Protein AF-A0A7R8ZZX9-F1 (afdb_monomer_lite)

InterPro domains:
  IPR029321 Integrator complex subunit 2 [PF14750] (2-295)
  IPR029321 Integrator complex subunit 2 [PTHR28608] (1-294)

pLDDT: mean 87.46, std 13.21, range [34.84, 98.38]

Foldseek 3Di:
DCLQQVLLVPVVLVVLVVVLVVVLPPDDADDLVQLLVLLVVDDALVSLPPVSPQVSLLNLSNDDLVSNVVCLVSLLLCVVSLLVDLPNLVSLVSSLSSLSSNCNRPVQVSLQSNLCSQCVVVVDHDDSVRCLQQVCSLLVGDLSLLLRLSSLLVSLSSSSSSLVSNLSVLVVVPPDDPVVSVVVSLVRVLVSLQSLLVSLVVLCVVPPDVVSSLSSLLSSLVSVLVVCVVPVSSVVVNLLVNDDLVCLLSNLQSHVCLLVCVVCLVVQCPDPDPVSVVSSVSNVVNNCVNPVPPDD

Sequence (296 aa):
MVNHYPHLCLVEDWLDNDFIMKERLHRKKLKREDIVDALNVMKTPAALKDPRFRRALEGILYLQPDDMWAIVPIFLSKLQLILADKEYRQVSEVYKKVWFRLNHFFPRPLWVQTVNTLLANRGQTNTQEQLVENPLCILRVDMDVFFCAPMVEILLRILRCYLSACRATLLKKGTAADEEIHAVTLGMESAAVQILLEVCLFVDEDGKNPMQARETRSLICSYLHQVYQADTRILKMVHYQGYDLRLLPVVVRGVPSMHCCLDFIHELMNMGEIKKQTFAICLLAEITAQYSLTRG

Secondary structure (DSSP, 8-state):
-TTT-GGG--THHHHHHHHHHHHGGGSPPPPHHHHHHHHHH--SGGGGGSHHHHHHHHHHTTS-HHHHHHHHHHHHHTHHHHHH-SS-HHHHHHHHHHHHHHHHH-HHHHHHHHHHHHTGGGT----HHHHHH-GGGGGGS-GGGGG-HHHHHHHHHHHHHHHHHHHHHHHHT-SS-HHHHHHHHHHHHHHHHHHHHHHHHHHHHS-S-HHHHHHHHHHHHHHHHHHHHH-HHHHHHHHHH---GGGHHHHHHH-GGGGGGGGTHHHHHTSS-HHHHHHHHHHHHHHHHHS-----

Organism: NCBI:txid163714

Structure (mmCIF, N/CA/C/O backbone):
data_AF-A0A7R8ZZX9-F1
#
_entry.id   AF-A0A7R8ZZX9-F1
#
loop_
_atom_site.group_PDB
_atom_site.id
_atom_site.type_symbol
_atom_site.label_atom_id
_atom_site.label_alt_id
_atom_site.label_comp_id
_atom_site.label_asym_id
_atom_site.label_entity_id
_atom_site.label_seq_id
_atom_site.pdbx_PDB_ins_code
_atom_site.Cartn_x
_atom_site.Cartn_y
_atom_site.Cartn_z
_atom_site.occupancy
_atom_site.B_iso_or_equiv
_atom_site.auth_seq_id
_atom_site.auth_comp_id
_atom_site.auth_asym_id
_atom_site.auth_atom_id
_atom_site.pdbx_PDB_model_num
ATOM 1 N N . MET A 1 1 ? 17.981 -14.614 11.986 1.00 43.69 1 MET A N 1
ATOM 2 C CA . MET A 1 1 ? 17.421 -13.521 11.155 1.00 43.69 1 MET A CA 1
ATOM 3 C C . MET A 1 1 ? 16.049 -13.053 11.639 1.00 43.69 1 MET A C 1
ATOM 5 O O . MET A 1 1 ? 15.922 -11.858 11.873 1.00 43.69 1 MET A O 1
ATOM 9 N N . VAL A 1 2 ? 15.082 -13.951 11.888 1.00 42.19 2 VAL A N 1
ATOM 10 C CA . VAL A 1 2 ? 13.705 -13.615 12.331 1.00 42.19 2 VAL A CA 1
ATOM 11 C C . VAL A 1 2 ? 13.654 -12.682 13.554 1.00 42.19 2 VAL A C 1
ATOM 13 O O . VAL A 1 2 ? 13.001 -11.648 13.501 1.00 42.19 2 VAL A O 1
ATOM 16 N N . ASN A 1 3 ? 14.437 -12.958 14.606 1.00 39.53 3 ASN A N 1
ATOM 17 C CA . ASN A 1 3 ? 14.426 -12.133 15.828 1.00 39.53 3 ASN A CA 1
ATOM 18 C C . ASN A 1 3 ? 15.101 -10.756 15.673 1.00 39.53 3 ASN A C 1
ATOM 20 O O . ASN A 1 3 ? 14.916 -9.884 16.512 1.00 39.53 3 ASN A O 1
ATOM 24 N N . HIS A 1 4 ? 15.911 -10.550 14.628 1.00 42.97 4 HIS A N 1
ATOM 25 C CA . HIS A 1 4 ? 16.664 -9.302 14.451 1.00 42.97 4 HIS A CA 1
ATOM 26 C C . HIS A 1 4 ? 16.039 -8.386 13.394 1.00 42.97 4 HIS A C 1
ATOM 28 O O . HIS A 1 4 ? 16.107 -7.163 13.559 1.00 42.97 4 HIS A O 1
ATOM 34 N N . TYR A 1 5 ? 15.419 -8.969 12.357 1.00 58.16 5 TYR A N 1
ATOM 35 C CA . TYR A 1 5 ? 14.836 -8.274 11.206 1.00 58.16 5 TYR A CA 1
ATOM 36 C C . TYR A 1 5 ? 13.516 -8.928 10.746 1.00 58.16 5 TYR A C 1
ATOM 38 O O . TYR A 1 5 ? 13.454 -9.479 9.645 1.00 58.16 5 TYR A O 1
ATOM 46 N N . PRO A 1 6 ? 12.447 -8.866 11.562 1.00 61.62 6 PRO A N 1
ATOM 47 C CA . PRO A 1 6 ? 11.160 -9.496 11.241 1.00 61.62 6 PRO A CA 1
ATOM 48 C C . PRO A 1 6 ? 10.541 -8.960 9.938 1.00 61.62 6 PRO A C 1
ATOM 50 O O . PRO A 1 6 ? 9.924 -9.711 9.190 1.00 61.62 6 PRO A O 1
ATOM 53 N N . HIS A 1 7 ? 10.805 -7.695 9.599 1.00 67.50 7 HIS A N 1
ATOM 54 C CA . HIS A 1 7 ? 10.373 -7.052 8.353 1.00 67.50 7 HIS A CA 1
ATOM 55 C C . HIS A 1 7 ? 10.962 -7.661 7.066 1.00 67.50 7 HIS A C 1
ATOM 57 O O . HIS A 1 7 ? 10.489 -7.329 5.985 1.00 67.50 7 HIS A O 1
ATOM 63 N N . LEU A 1 8 ? 11.993 -8.513 7.163 1.00 67.31 8 LEU A N 1
ATOM 64 C CA . LEU A 1 8 ? 12.586 -9.248 6.031 1.00 67.31 8 LEU A CA 1
ATOM 65 C C . LEU A 1 8 ? 12.045 -10.682 5.901 1.00 67.31 8 LEU A C 1
ATOM 67 O O . LEU A 1 8 ? 12.487 -11.430 5.039 1.00 67.31 8 LEU A O 1
ATOM 71 N N . CYS A 1 9 ? 11.159 -11.104 6.804 1.00 62.19 9 CYS A N 1
ATOM 72 C CA . CYS A 1 9 ? 10.687 -12.485 6.914 1.00 62.19 9 CYS A CA 1
ATOM 73 C C . CYS A 1 9 ? 9.191 -12.601 6.586 1.00 62.19 9 CYS A C 1
ATOM 75 O O . CYS A 1 9 ? 8.482 -13.392 7.205 1.00 62.19 9 CYS A O 1
ATOM 77 N N . LEU A 1 10 ? 8.685 -11.802 5.643 1.00 64.56 10 LEU A N 1
ATOM 78 C CA . LEU A 1 10 ? 7.281 -11.874 5.246 1.00 64.56 10 LEU A CA 1
ATOM 79 C C . LEU A 1 10 ? 7.045 -13.170 4.458 1.00 64.56 10 LEU A C 1
ATOM 81 O O . LEU A 1 10 ? 7.708 -13.400 3.455 1.00 64.56 10 LEU A O 1
ATOM 85 N N . VAL A 1 11 ? 6.102 -14.012 4.900 1.00 57.47 11 VAL A N 1
ATOM 86 C CA . VAL A 1 11 ? 5.805 -15.332 4.291 1.00 57.47 11 VAL A CA 1
ATOM 87 C C . VAL A 1 11 ? 5.527 -15.228 2.785 1.00 57.47 11 VAL A C 1
ATOM 89 O O . VAL A 1 11 ? 5.971 -16.066 2.005 1.00 57.47 11 VAL A O 1
ATOM 92 N N . GLU A 1 12 ? 4.855 -14.156 2.374 1.00 58.97 12 GLU A N 1
ATOM 93 C CA . GLU A 1 12 ? 4.532 -13.860 0.974 1.00 58.97 12 GLU A CA 1
ATOM 94 C C . GLU A 1 12 ? 5.791 -13.743 0.087 1.00 58.97 12 GLU A C 1
ATOM 96 O O . GLU A 1 12 ? 5.760 -14.182 -1.057 1.00 58.97 12 GLU A O 1
ATOM 101 N N . ASP A 1 13 ? 6.926 -13.267 0.621 1.00 58.09 13 ASP A N 1
ATOM 102 C CA . ASP A 1 13 ? 8.172 -13.094 -0.150 1.00 58.09 13 ASP A CA 1
ATOM 103 C C . ASP A 1 13 ? 8.797 -14.443 -0.575 1.00 58.09 13 ASP A C 1
ATOM 105 O O . ASP A 1 13 ? 9.651 -14.498 -1.464 1.00 58.09 13 ASP A O 1
ATOM 109 N N . TRP A 1 14 ? 8.389 -15.546 0.061 1.00 57.78 14 TRP A N 1
ATOM 110 C CA . TRP A 1 14 ? 8.888 -16.895 -0.219 1.00 57.78 14 TRP A CA 1
ATOM 111 C C . TRP A 1 14 ? 7.990 -17.644 -1.208 1.00 57.78 14 TRP A C 1
ATOM 113 O O . TRP A 1 14 ? 8.505 -18.373 -2.053 1.00 57.78 14 TRP A O 1
ATOM 123 N N . LEU A 1 15 ? 6.672 -17.426 -1.151 1.00 52.59 15 LEU A N 1
ATOM 124 C CA . LEU A 1 15 ? 5.689 -18.110 -2.002 1.00 52.59 15 LEU A CA 1
ATOM 125 C C . LEU A 1 15 ? 5.812 -17.719 -3.485 1.00 52.59 15 LEU A C 1
ATOM 127 O O . LEU A 1 15 ? 5.685 -18.575 -4.361 1.00 52.59 15 LEU A O 1
ATOM 131 N N . ASP A 1 16 ? 6.137 -16.459 -3.779 1.00 56.28 16 ASP A N 1
ATOM 132 C CA . ASP A 1 16 ? 6.259 -15.974 -5.161 1.00 56.28 16 ASP A CA 1
ATOM 133 C C . ASP A 1 16 ? 7.487 -16.545 -5.903 1.00 56.28 16 ASP A C 1
ATOM 135 O O . ASP A 1 16 ? 7.507 -16.633 -7.136 1.00 56.28 16 ASP A O 1
ATOM 139 N N . ASN A 1 17 ? 8.518 -16.991 -5.175 1.00 53.97 17 ASN A N 1
ATOM 140 C CA . ASN A 1 17 ? 9.758 -17.502 -5.769 1.00 53.97 17 ASN A CA 1
ATOM 141 C C . ASN A 1 17 ? 9.591 -18.871 -6.444 1.00 53.97 17 ASN A C 1
ATOM 143 O O . ASN A 1 17 ? 10.176 -19.099 -7.511 1.00 53.97 17 ASN A O 1
ATOM 147 N N . ASP A 1 18 ? 8.772 -19.755 -5.872 1.00 53.25 18 ASP A N 1
ATOM 148 C CA . ASP A 1 18 ? 8.521 -21.090 -6.428 1.00 53.25 18 ASP A CA 1
ATOM 149 C C . ASP A 1 18 ? 7.853 -21.015 -7.808 1.00 53.25 18 ASP A C 1
ATOM 151 O O . ASP A 1 18 ? 8.095 -21.855 -8.682 1.00 53.25 18 ASP A O 1
ATOM 155 N N . PHE A 1 19 ? 7.047 -19.975 -8.039 1.00 53.66 19 PHE A N 1
ATOM 156 C CA . PHE A 1 19 ? 6.385 -19.746 -9.318 1.00 53.66 19 PHE A CA 1
ATOM 157 C C . PHE A 1 19 ? 7.363 -19.215 -10.380 1.00 53.66 19 PHE A C 1
ATOM 159 O O . PHE A 1 19 ? 7.419 -19.731 -11.500 1.00 53.66 19 PHE A O 1
ATOM 166 N N . ILE A 1 20 ? 8.211 -18.246 -10.011 1.00 57.75 20 ILE A N 1
ATOM 167 C CA . ILE A 1 20 ? 9.215 -17.648 -10.909 1.00 57.75 20 ILE A CA 1
ATOM 168 C C . ILE A 1 20 ? 10.272 -18.684 -11.334 1.00 57.75 20 ILE A C 1
ATOM 170 O O . ILE A 1 20 ? 10.713 -18.692 -12.488 1.00 57.75 20 ILE A O 1
ATOM 174 N N . MET A 1 21 ? 10.671 -19.598 -10.441 1.00 55.34 21 MET A N 1
ATOM 175 C CA . MET A 1 21 ? 11.620 -20.668 -10.779 1.00 55.34 21 MET A CA 1
ATOM 176 C C . MET A 1 21 ? 11.084 -21.641 -11.841 1.00 55.34 21 MET A C 1
ATOM 178 O O . MET A 1 21 ? 11.864 -22.119 -12.665 1.00 55.34 21 MET A O 1
ATOM 182 N N . LYS A 1 22 ? 9.772 -21.902 -11.885 1.00 55.62 22 LYS A N 1
ATOM 183 C CA . LYS A 1 22 ? 9.160 -22.787 -12.894 1.00 55.62 22 LYS A CA 1
ATOM 184 C C . LYS A 1 22 ? 9.059 -22.122 -14.274 1.00 55.62 22 LYS A C 1
ATOM 186 O O . LYS A 1 22 ? 9.356 -22.761 -15.285 1.00 55.62 22 LYS A O 1
ATOM 191 N N . GLU A 1 23 ? 8.748 -20.824 -14.336 1.00 57.75 23 GLU A N 1
ATOM 192 C CA . GLU A 1 23 ? 8.752 -20.047 -15.594 1.00 57.75 23 GLU A CA 1
ATOM 193 C C . GLU A 1 23 ? 10.162 -19.886 -16.201 1.00 57.75 23 GLU A C 1
ATOM 195 O O . GLU A 1 23 ? 10.309 -19.663 -17.411 1.00 57.75 23 GLU A O 1
ATOM 200 N N . ARG A 1 24 ? 11.223 -20.037 -15.389 1.00 56.94 24 ARG A N 1
ATOM 201 C CA . ARG A 1 24 ? 12.619 -19.895 -15.835 1.00 56.94 24 ARG A CA 1
ATOM 202 C C . ARG A 1 24 ? 13.056 -20.911 -16.896 1.00 56.94 24 ARG A C 1
ATOM 204 O O . ARG A 1 24 ? 13.949 -20.615 -17.687 1.00 56.94 24 ARG A O 1
ATOM 211 N N . LEU A 1 25 ? 12.435 -22.086 -16.929 1.00 54.19 25 LEU A N 1
ATOM 212 C CA . LEU A 1 25 ? 12.883 -23.226 -17.739 1.00 54.19 25 LEU A CA 1
ATOM 213 C C . LEU A 1 25 ? 12.572 -23.103 -19.244 1.00 54.19 25 LEU A C 1
ATOM 215 O O . LEU A 1 25 ? 13.170 -23.823 -20.036 1.00 54.19 25 LEU A O 1
ATOM 219 N N . HIS A 1 26 ? 11.690 -22.184 -19.661 1.00 56.84 26 HIS A N 1
ATOM 220 C CA . HIS A 1 26 ? 11.080 -22.229 -21.002 1.00 56.84 26 HIS A CA 1
ATOM 221 C C . HIS A 1 26 ? 11.390 -21.028 -21.917 1.00 56.84 26 HIS A C 1
ATOM 223 O O . HIS A 1 26 ? 10.911 -20.992 -23.051 1.00 56.84 26 HIS A O 1
ATOM 229 N N . ARG A 1 27 ? 12.176 -20.029 -21.480 1.00 65.00 27 ARG A N 1
ATOM 230 C CA . ARG A 1 27 ? 12.447 -18.814 -22.282 1.00 65.00 27 ARG A CA 1
ATOM 231 C C . ARG A 1 27 ? 13.920 -18.610 -22.625 1.00 65.00 27 ARG A C 1
ATOM 233 O O . ARG A 1 27 ? 14.819 -18.898 -21.840 1.00 65.00 27 ARG A O 1
ATOM 240 N N . LYS A 1 28 ? 14.156 -18.045 -23.814 1.00 67.56 28 LYS A N 1
ATOM 241 C CA . LYS A 1 28 ? 15.487 -17.674 -24.314 1.00 67.56 28 LYS A CA 1
ATOM 242 C C . LYS A 1 28 ? 16.075 -16.546 -23.455 1.00 67.56 28 LYS A C 1
ATOM 244 O O . LYS A 1 28 ? 15.493 -15.464 -23.396 1.00 67.56 28 LYS A O 1
ATOM 249 N N . LYS A 1 29 ? 17.227 -16.797 -22.825 1.00 76.62 29 LYS A N 1
ATOM 250 C CA . LYS A 1 29 ? 17.960 -15.803 -22.024 1.00 76.62 29 LYS A CA 1
ATOM 251 C C . LYS A 1 29 ? 18.433 -14.649 -22.916 1.00 76.62 29 LYS A C 1
ATOM 253 O O . LYS A 1 29 ? 19.058 -14.897 -23.947 1.00 76.62 29 LYS A O 1
ATOM 258 N N . LEU A 1 30 ? 18.120 -13.413 -22.528 1.00 84.62 30 LEU A N 1
ATOM 259 C CA . LEU A 1 30 ? 18.734 -12.208 -23.095 1.00 84.62 30 LEU A CA 1
ATOM 260 C C . LEU A 1 30 ? 20.035 -11.904 -22.351 1.00 84.62 30 LEU A C 1
ATOM 262 O O . LEU A 1 30 ? 20.142 -12.217 -21.162 1.00 84.62 30 LEU A O 1
ATOM 266 N N . LYS A 1 31 ? 21.013 -11.309 -23.041 1.00 89.25 31 LYS A N 1
ATOM 267 C CA . LYS A 1 31 ? 22.211 -10.799 -22.373 1.00 89.25 31 LYS A CA 1
ATOM 268 C C . LYS A 1 31 ? 21.885 -9.496 -21.648 1.00 89.25 31 LYS A C 1
ATOM 270 O O . LYS A 1 31 ? 20.920 -8.807 -21.983 1.00 89.25 31 LYS A O 1
ATOM 275 N N . ARG A 1 32 ? 22.691 -9.161 -20.643 1.00 91.50 32 ARG A N 1
ATOM 276 C CA . ARG A 1 32 ? 22.520 -7.941 -19.850 1.00 91.50 32 ARG A CA 1
ATOM 277 C C . ARG A 1 32 ? 22.640 -6.687 -20.715 1.00 91.50 32 ARG A C 1
ATOM 279 O O . ARG A 1 32 ? 21.850 -5.767 -20.530 1.00 91.50 32 ARG A O 1
ATOM 286 N N . GLU A 1 33 ? 23.585 -6.665 -21.650 1.00 92.06 33 GLU A N 1
ATOM 287 C CA . GLU A 1 33 ? 23.818 -5.530 -22.549 1.00 92.06 33 GLU A CA 1
ATOM 288 C C . GLU A 1 33 ? 22.570 -5.247 -23.395 1.00 92.06 33 GLU A C 1
ATOM 290 O O . GLU A 1 33 ? 22.077 -4.124 -23.402 1.00 92.06 33 GLU A O 1
ATOM 295 N N . ASP A 1 34 ? 21.969 -6.295 -23.973 1.00 90.81 34 ASP A N 1
ATOM 296 C CA . ASP A 1 34 ? 20.743 -6.182 -24.775 1.00 90.81 34 ASP A CA 1
ATOM 297 C C . ASP A 1 34 ? 19.568 -5.604 -23.962 1.00 90.81 34 ASP A C 1
ATOM 299 O O . ASP A 1 34 ? 18.759 -4.827 -24.473 1.00 90.81 34 ASP A O 1
ATOM 303 N N . ILE A 1 35 ? 19.452 -5.995 -22.685 1.00 93.25 35 ILE A N 1
ATOM 304 C CA . ILE A 1 35 ? 18.416 -5.488 -21.774 1.00 93.25 35 ILE A CA 1
ATOM 305 C C . ILE A 1 35 ? 18.665 -4.010 -21.468 1.00 93.25 35 ILE A C 1
ATOM 307 O O . ILE A 1 35 ? 17.735 -3.207 -21.527 1.00 93.25 35 ILE A O 1
ATOM 311 N N . VAL A 1 36 ? 19.906 -3.646 -21.144 1.00 93.25 36 VAL A N 1
ATOM 312 C CA . VAL A 1 36 ? 20.299 -2.266 -20.829 1.00 93.25 36 VAL A CA 1
ATOM 313 C C . VAL A 1 36 ? 20.037 -1.344 -22.017 1.00 93.25 36 VAL A C 1
ATOM 315 O O . VAL A 1 36 ? 19.409 -0.296 -21.847 1.00 93.25 36 VAL A O 1
ATOM 318 N N . ASP A 1 37 ? 20.437 -1.754 -23.218 1.00 91.44 37 ASP A N 1
ATOM 319 C CA . ASP A 1 37 ? 20.211 -0.997 -24.448 1.00 91.44 37 ASP A CA 1
ATOM 320 C C . ASP A 1 37 ? 18.715 -0.810 -24.706 1.00 91.44 37 ASP A C 1
ATOM 322 O O . ASP A 1 37 ? 18.247 0.312 -24.926 1.00 91.44 37 ASP A O 1
ATOM 326 N N . ALA A 1 38 ? 17.938 -1.891 -24.582 1.00 91.00 38 ALA A N 1
ATOM 327 C CA . ALA A 1 38 ? 16.493 -1.838 -24.741 1.00 91.00 38 ALA A CA 1
ATOM 328 C C . ALA A 1 38 ? 15.825 -0.912 -23.717 1.00 91.00 38 ALA A C 1
ATOM 330 O O . ALA A 1 38 ? 14.899 -0.203 -24.081 1.00 91.00 38 ALA A O 1
ATOM 331 N N . LEU A 1 39 ? 16.272 -0.866 -22.459 1.00 91.94 39 LEU A N 1
ATOM 332 C CA . LEU A 1 39 ? 15.709 0.053 -21.465 1.00 91.94 39 LEU A CA 1
ATOM 333 C C . LEU A 1 39 ? 16.122 1.509 -21.726 1.00 91.94 39 LEU A C 1
ATOM 335 O O . LEU A 1 39 ? 15.310 2.419 -21.550 1.00 91.94 39 LEU A O 1
ATOM 339 N N . ASN A 1 40 ? 17.357 1.762 -22.158 1.00 90.31 40 ASN A N 1
ATOM 340 C CA . ASN A 1 40 ? 17.880 3.116 -22.363 1.00 90.31 40 ASN A CA 1
ATOM 341 C C . ASN A 1 40 ? 17.230 3.857 -23.537 1.00 90.31 40 ASN A C 1
ATOM 343 O O . ASN A 1 40 ? 17.031 5.074 -23.459 1.00 90.31 40 ASN A O 1
ATOM 347 N N . VAL A 1 41 ? 16.850 3.134 -24.591 1.00 87.12 41 VAL A N 1
ATOM 348 C CA . VAL A 1 41 ? 16.138 3.696 -25.753 1.00 87.12 41 VAL A CA 1
ATOM 349 C C . VAL A 1 41 ? 14.739 4.209 -25.370 1.00 87.12 41 VAL A C 1
ATOM 351 O O . VAL A 1 41 ? 14.202 5.115 -26.006 1.00 87.12 41 VAL A O 1
ATOM 354 N N . MET A 1 42 ? 14.160 3.691 -24.287 1.00 84.56 42 MET A N 1
ATOM 355 C CA . MET A 1 42 ? 12.756 3.894 -23.932 1.00 84.56 42 MET A CA 1
ATOM 356 C C . MET A 1 42 ? 12.633 5.065 -22.963 1.00 84.56 42 MET A C 1
ATOM 358 O O . MET A 1 42 ? 12.963 4.957 -21.776 1.00 84.56 42 MET A O 1
ATOM 362 N N . LYS A 1 43 ? 12.207 6.210 -23.499 1.00 85.38 43 LYS A N 1
ATOM 363 C CA . LYS A 1 43 ? 12.147 7.490 -22.772 1.00 85.38 43 LYS A CA 1
ATOM 364 C C . LYS A 1 43 ? 10.759 8.127 -22.744 1.00 85.38 43 LYS A C 1
ATOM 366 O O . LYS A 1 43 ? 10.557 9.074 -21.996 1.00 85.38 43 LYS A O 1
ATOM 371 N N . THR A 1 44 ? 9.819 7.638 -23.549 1.00 86.75 44 THR A N 1
ATOM 372 C CA . THR A 1 44 ? 8.476 8.221 -23.689 1.00 86.75 44 THR A CA 1
ATOM 373 C C . THR A 1 44 ? 7.393 7.190 -23.371 1.00 86.75 44 THR A C 1
ATOM 375 O O . THR A 1 44 ? 7.631 5.998 -23.576 1.00 86.75 44 THR A O 1
ATOM 378 N N . PRO A 1 45 ? 6.208 7.596 -22.878 1.00 83.38 45 PRO A N 1
ATOM 379 C CA . PRO A 1 45 ? 5.136 6.649 -22.553 1.00 83.38 45 PRO A CA 1
ATOM 380 C C . PRO A 1 45 ? 4.727 5.784 -23.753 1.00 83.38 45 PRO A C 1
ATOM 382 O O . PRO A 1 45 ? 4.531 4.583 -23.617 1.00 83.38 45 PRO A O 1
ATOM 385 N N . ALA A 1 46 ? 4.753 6.350 -24.966 1.00 83.75 46 ALA A N 1
ATOM 386 C CA . ALA A 1 46 ? 4.526 5.614 -26.214 1.00 83.75 46 ALA A CA 1
ATOM 387 C C . ALA A 1 46 ? 5.481 4.419 -26.415 1.00 83.75 46 ALA A C 1
ATOM 389 O O . ALA A 1 46 ? 5.153 3.473 -27.128 1.00 83.75 46 ALA A O 1
ATOM 390 N N . ALA A 1 47 ? 6.653 4.437 -25.778 1.00 82.75 47 ALA A N 1
ATOM 391 C CA . ALA A 1 47 ? 7.621 3.354 -25.845 1.00 82.75 47 ALA A CA 1
ATOM 392 C C . ALA A 1 47 ? 7.156 2.096 -25.083 1.00 82.75 47 ALA A C 1
ATOM 394 O O . ALA A 1 47 ? 7.603 0.996 -25.391 1.00 82.75 47 ALA A O 1
ATOM 395 N N . LEU A 1 48 ? 6.205 2.213 -24.148 1.00 82.88 48 LEU A N 1
ATOM 396 C CA . LEU A 1 48 ? 5.612 1.063 -23.450 1.00 82.88 48 LEU A CA 1
ATOM 397 C C . LEU A 1 48 ? 4.836 0.136 -24.396 1.00 82.88 48 LEU A C 1
ATOM 399 O O . LEU A 1 48 ? 4.657 -1.044 -24.089 1.00 82.88 48 LEU A O 1
ATOM 403 N N . LYS A 1 49 ? 4.430 0.653 -25.565 1.00 83.69 49 LYS A N 1
ATOM 404 C CA . LYS A 1 49 ? 3.765 -0.113 -26.625 1.00 83.69 49 LYS A CA 1
ATOM 405 C C . LYS A 1 49 ? 4.722 -1.036 -27.377 1.00 83.69 49 LYS A C 1
ATOM 407 O O . LYS A 1 49 ? 4.278 -2.003 -27.994 1.00 83.69 49 LYS A O 1
ATOM 412 N N . ASP A 1 50 ? 6.023 -0.754 -27.336 1.00 87.06 50 ASP A N 1
ATOM 413 C CA . ASP A 1 50 ? 7.017 -1.544 -28.050 1.00 87.06 50 ASP A CA 1
ATOM 414 C C . ASP A 1 50 ? 7.318 -2.849 -27.277 1.00 87.06 50 ASP A C 1
ATOM 416 O O . ASP A 1 50 ? 7.758 -2.822 -26.119 1.00 87.06 50 ASP A O 1
ATOM 420 N N . PRO A 1 51 ? 7.108 -4.024 -27.908 1.00 86.69 51 PRO A N 1
ATOM 421 C CA . PRO A 1 51 ? 7.277 -5.326 -27.265 1.00 86.69 51 PRO A CA 1
ATOM 422 C C . PRO A 1 51 ? 8.706 -5.578 -26.767 1.00 86.69 51 PRO A C 1
ATOM 424 O O . PRO A 1 51 ? 8.904 -6.417 -25.883 1.00 86.69 51 PRO A O 1
ATOM 427 N N . ARG A 1 52 ? 9.706 -4.853 -27.286 1.00 87.69 52 ARG A N 1
ATOM 428 C CA . ARG A 1 52 ? 11.087 -4.909 -26.793 1.00 87.69 52 ARG A CA 1
ATOM 429 C C . ARG A 1 52 ? 11.186 -4.463 -25.339 1.00 87.69 52 ARG A C 1
ATOM 431 O O . ARG A 1 52 ? 11.973 -5.061 -24.611 1.00 87.69 52 ARG A O 1
ATOM 438 N N . PHE A 1 53 ? 10.359 -3.511 -24.887 1.00 88.81 53 PHE A N 1
ATOM 439 C CA . PHE A 1 53 ? 10.354 -3.087 -23.482 1.00 88.81 53 PHE A CA 1
ATOM 440 C C . PHE A 1 53 ? 9.999 -4.237 -22.559 1.00 88.81 53 PHE A C 1
ATOM 442 O O . PHE A 1 53 ? 10.736 -4.592 -21.642 1.00 88.81 53 PHE A O 1
ATOM 449 N N . ARG A 1 54 ? 8.846 -4.845 -22.842 1.00 89.00 54 ARG A N 1
ATOM 450 C CA . ARG A 1 54 ? 8.304 -5.929 -22.045 1.00 89.00 54 ARG A CA 1
ATOM 451 C C . ARG A 1 54 ? 9.261 -7.109 -22.062 1.00 89.00 54 ARG A C 1
ATOM 453 O O . ARG A 1 54 ? 9.536 -7.672 -21.012 1.00 89.00 54 ARG A O 1
ATOM 460 N N . ARG A 1 55 ? 9.808 -7.448 -23.231 1.00 89.81 55 ARG A N 1
ATOM 461 C CA . ARG A 1 55 ? 10.794 -8.521 -23.366 1.00 89.81 55 ARG A CA 1
ATOM 462 C C . ARG A 1 55 ? 12.068 -8.239 -22.569 1.00 89.81 55 ARG A C 1
ATOM 464 O O . ARG A 1 55 ? 12.620 -9.172 -21.995 1.00 89.81 55 ARG A O 1
ATOM 471 N N . ALA A 1 56 ? 12.520 -6.987 -22.515 1.00 92.31 56 ALA A N 1
ATOM 472 C CA . ALA A 1 56 ? 13.660 -6.588 -21.696 1.00 92.31 56 ALA A CA 1
ATOM 473 C C . ALA A 1 56 ? 13.354 -6.741 -20.198 1.00 92.31 56 ALA A C 1
ATOM 475 O O . ALA A 1 56 ? 14.135 -7.376 -19.495 1.00 92.31 56 ALA A O 1
ATOM 476 N N . LEU A 1 57 ? 12.194 -6.260 -19.727 1.00 92.19 57 LEU A N 1
ATOM 477 C CA . LEU A 1 57 ? 11.756 -6.446 -18.336 1.00 92.19 57 LEU A CA 1
ATOM 478 C C . LEU A 1 57 ? 11.637 -7.929 -17.969 1.00 92.19 57 LEU A C 1
ATOM 480 O O . LEU A 1 57 ? 12.182 -8.366 -16.961 1.00 92.19 57 LEU A O 1
ATOM 484 N N . GLU A 1 58 ? 10.981 -8.727 -18.812 1.00 91.38 58 GLU A N 1
ATOM 485 C CA . GLU A 1 58 ? 10.880 -10.174 -18.619 1.00 91.38 58 GLU A CA 1
ATOM 486 C C . GLU A 1 58 ? 12.270 -10.822 -18.608 1.00 91.38 58 GLU A C 1
ATOM 488 O O . GLU A 1 58 ? 12.509 -11.713 -17.801 1.00 91.38 58 GLU A O 1
ATOM 493 N N . GLY A 1 59 ? 13.203 -10.345 -19.439 1.00 91.00 59 GLY A N 1
ATOM 494 C CA . GLY A 1 59 ? 14.598 -10.784 -19.467 1.00 91.00 59 GLY A CA 1
ATOM 495 C C . GLY A 1 59 ? 15.326 -10.610 -18.132 1.00 91.00 59 GLY A C 1
ATOM 496 O O . GLY A 1 59 ? 16.101 -11.492 -17.758 1.00 91.00 59 GLY A O 1
ATOM 497 N N . ILE A 1 60 ? 15.026 -9.546 -17.372 1.00 91.81 60 ILE A N 1
ATOM 498 C CA . ILE A 1 60 ? 15.631 -9.295 -16.051 1.00 91.81 60 ILE A CA 1
ATOM 499 C C . ILE A 1 60 ? 15.365 -10.459 -15.087 1.00 91.81 60 ILE A C 1
ATOM 501 O O . ILE A 1 60 ? 16.265 -10.857 -14.350 1.00 91.81 60 ILE A O 1
ATOM 505 N N . LEU A 1 61 ? 14.181 -11.083 -15.137 1.00 89.81 61 LEU A N 1
ATOM 506 C CA . LEU A 1 61 ? 13.811 -12.213 -14.263 1.00 89.81 61 LEU A CA 1
ATOM 507 C C . LEU A 1 61 ? 14.743 -13.436 -14.416 1.00 89.81 61 LEU A C 1
ATOM 509 O O . LEU A 1 61 ? 14.831 -14.297 -13.530 1.00 89.81 61 LEU A O 1
ATOM 513 N N . TYR A 1 62 ? 15.467 -13.522 -15.533 1.00 87.69 62 TYR A N 1
ATOM 514 C CA . TYR A 1 62 ? 16.364 -14.629 -15.863 1.00 87.69 62 TYR A CA 1
ATOM 515 C C . TYR A 1 62 ? 17.836 -14.335 -15.552 1.00 87.69 62 TYR A C 1
ATOM 517 O O . TYR A 1 62 ? 18.649 -15.259 -15.624 1.00 87.69 62 TYR A O 1
ATOM 525 N N . LEU A 1 63 ? 18.178 -13.102 -15.170 1.00 88.44 63 LEU A N 1
ATOM 526 C CA . LEU A 1 63 ? 19.542 -12.724 -14.807 1.00 88.44 63 LEU A CA 1
ATOM 527 C C . LEU A 1 63 ? 19.975 -13.343 -13.473 1.00 88.44 63 LEU A C 1
ATOM 529 O O . LEU A 1 63 ? 19.150 -13.748 -12.644 1.00 88.44 63 LEU A O 1
ATOM 533 N N . GLN A 1 64 ? 21.291 -13.435 -13.286 1.00 88.19 64 GLN A N 1
ATOM 534 C CA . GLN A 1 64 ? 21.879 -13.749 -11.985 1.00 88.19 64 GLN A CA 1
ATOM 535 C C . GLN A 1 64 ? 21.758 -12.542 -11.041 1.00 88.19 64 GLN A C 1
ATOM 537 O O . GLN A 1 64 ? 21.600 -11.422 -11.528 1.00 88.19 64 GLN A O 1
ATOM 542 N N . PRO A 1 65 ? 21.814 -12.742 -9.710 1.00 88.12 65 PRO A N 1
ATOM 543 C CA . PRO A 1 65 ? 21.576 -11.672 -8.738 1.00 88.12 65 PRO A CA 1
ATOM 544 C C . PRO A 1 65 ? 22.451 -10.430 -8.951 1.00 88.12 65 PRO A C 1
ATOM 546 O O . PRO A 1 65 ? 21.923 -9.320 -8.942 1.00 88.12 65 PRO A O 1
ATOM 549 N N . ASP A 1 66 ? 23.747 -10.612 -9.225 1.00 90.06 66 ASP A N 1
ATOM 550 C CA . ASP A 1 66 ? 24.692 -9.504 -9.430 1.00 90.06 66 ASP A CA 1
ATOM 551 C C . ASP A 1 66 ? 24.359 -8.680 -10.683 1.00 90.06 66 ASP A C 1
ATOM 553 O O . ASP A 1 66 ? 24.309 -7.448 -10.641 1.00 90.06 66 ASP A O 1
ATOM 557 N N . ASP A 1 67 ? 24.050 -9.355 -11.793 1.00 90.50 67 ASP A N 1
ATOM 558 C CA . ASP A 1 67 ? 23.646 -8.700 -13.040 1.00 90.50 67 ASP A CA 1
ATOM 559 C C . ASP A 1 67 ? 22.293 -8.005 -12.917 1.00 90.50 67 ASP A C 1
ATOM 561 O O . ASP A 1 67 ? 22.088 -6.934 -13.485 1.00 90.50 67 ASP A O 1
ATOM 565 N N . MET A 1 68 ? 21.368 -8.604 -12.166 1.00 90.25 68 MET A N 1
ATOM 566 C CA . MET A 1 68 ? 20.056 -8.028 -11.900 1.00 90.25 68 MET A CA 1
ATOM 567 C C . MET A 1 68 ? 20.190 -6.744 -11.081 1.00 90.25 68 MET A C 1
ATOM 569 O O . MET A 1 68 ? 19.597 -5.722 -11.428 1.00 90.25 68 MET A O 1
ATOM 573 N N . TRP A 1 69 ? 21.015 -6.782 -10.031 1.00 93.12 69 TRP A N 1
ATOM 574 C CA . TRP A 1 69 ? 21.261 -5.633 -9.169 1.00 93.12 69 TRP A CA 1
ATOM 575 C C . TRP A 1 69 ? 21.909 -4.478 -9.929 1.00 93.12 69 TRP A C 1
ATOM 577 O O . TRP A 1 69 ? 21.513 -3.323 -9.780 1.00 93.12 69 TRP A O 1
ATOM 587 N N . ALA A 1 70 ? 22.846 -4.782 -10.824 1.00 93.81 70 ALA A N 1
ATOM 588 C CA . ALA A 1 70 ? 23.516 -3.765 -11.618 1.00 93.81 70 ALA A CA 1
ATOM 589 C C . ALA A 1 70 ? 22.592 -3.030 -12.617 1.00 93.81 70 ALA A C 1
ATOM 591 O O . ALA A 1 70 ? 22.961 -1.970 -13.120 1.00 93.81 70 ALA A O 1
ATOM 592 N N . ILE A 1 71 ? 21.390 -3.555 -12.894 1.00 93.94 71 ILE A N 1
ATOM 593 C CA . ILE A 1 71 ? 20.370 -2.906 -13.739 1.00 93.94 71 ILE A CA 1
ATOM 594 C C . ILE A 1 71 ? 19.428 -2.005 -12.923 1.00 93.94 71 ILE A C 1
ATOM 596 O O . ILE A 1 71 ? 18.765 -1.144 -13.504 1.00 93.94 71 ILE A O 1
ATOM 600 N N . VAL A 1 72 ? 19.379 -2.137 -11.593 1.00 94.94 72 VAL A N 1
ATOM 601 C CA . VAL A 1 72 ? 18.408 -1.438 -10.727 1.00 94.94 72 VAL A CA 1
ATOM 602 C C . VAL A 1 72 ? 18.318 0.072 -10.976 1.00 94.94 72 VAL A C 1
ATOM 604 O O . VAL A 1 72 ? 17.191 0.545 -11.130 1.00 94.94 72 VAL A O 1
ATOM 607 N N . PRO A 1 73 ? 19.421 0.836 -11.112 1.00 95.25 73 PRO A N 1
ATOM 608 C CA . PRO A 1 73 ? 19.324 2.273 -11.382 1.00 95.25 73 PRO A CA 1
ATOM 609 C C . PRO A 1 73 ? 18.563 2.588 -12.679 1.00 95.25 73 PRO A C 1
ATOM 611 O O . PRO A 1 73 ? 17.717 3.481 -12.719 1.00 95.25 73 PRO A O 1
ATOM 614 N N . ILE A 1 74 ? 18.810 1.811 -13.738 1.00 94.94 74 ILE A N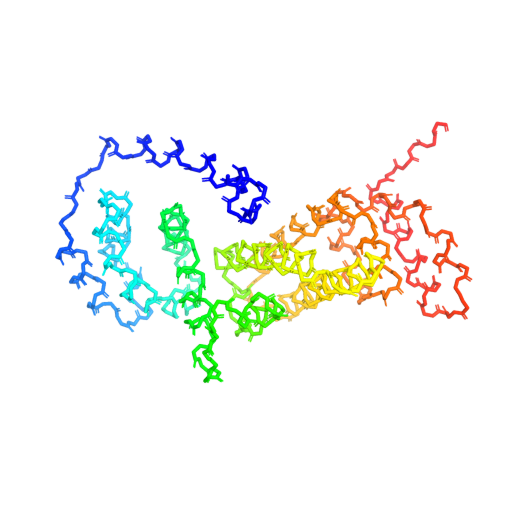 1
ATOM 615 C CA . ILE A 1 74 ? 18.133 1.967 -15.031 1.00 94.94 74 ILE A CA 1
ATOM 616 C C . ILE A 1 74 ? 16.681 1.504 -14.915 1.00 94.94 74 ILE A C 1
ATOM 618 O O . ILE A 1 74 ? 15.785 2.187 -15.403 1.00 94.94 74 ILE A O 1
ATOM 622 N N . PHE A 1 75 ? 16.430 0.380 -14.247 1.00 95.62 75 PHE A N 1
ATOM 623 C CA . PHE A 1 75 ? 15.088 -0.153 -14.020 1.00 95.62 75 PHE A CA 1
ATOM 624 C C . PHE A 1 75 ? 14.192 0.831 -13.252 1.00 95.62 75 PHE A C 1
ATOM 626 O O . PHE A 1 75 ? 13.077 1.124 -13.691 1.00 95.62 75 PHE A O 1
ATOM 633 N N . LEU A 1 76 ? 14.681 1.401 -12.148 1.00 95.88 76 LEU A N 1
ATOM 634 C CA . LEU A 1 76 ? 13.939 2.390 -11.364 1.00 95.88 76 LEU A CA 1
ATOM 635 C C . LEU A 1 76 ? 13.752 3.703 -12.130 1.00 95.88 76 LEU A C 1
ATOM 637 O O . LEU A 1 76 ? 12.681 4.295 -12.042 1.00 95.88 76 LEU A O 1
ATOM 641 N N . SER A 1 77 ? 14.693 4.106 -12.995 1.00 93.38 77 SER A N 1
ATOM 642 C CA . SER A 1 77 ? 14.502 5.290 -13.853 1.00 93.38 77 SER A CA 1
ATOM 643 C C . SER A 1 77 ? 13.267 5.207 -14.767 1.00 93.38 77 SER A C 1
ATOM 645 O O . SER A 1 77 ? 12.780 6.231 -15.244 1.00 93.38 77 SER A O 1
ATOM 647 N N . LYS A 1 78 ? 12.734 3.999 -15.017 1.00 92.88 78 LYS A N 1
ATOM 648 C CA . LYS A 1 78 ? 11.526 3.778 -15.832 1.00 92.88 78 LYS A CA 1
ATOM 649 C C . LYS A 1 78 ? 10.232 3.807 -15.033 1.00 92.88 78 LYS A C 1
ATOM 651 O O . LYS A 1 78 ? 9.165 3.713 -15.629 1.00 92.88 78 LYS A O 1
ATOM 656 N N . LEU A 1 79 ? 10.301 3.973 -13.716 1.00 92.38 79 LEU A N 1
ATOM 657 C CA . LEU A 1 79 ? 9.128 3.976 -12.852 1.00 92.38 79 LEU A CA 1
ATOM 658 C C . LEU A 1 79 ? 8.128 5.069 -13.263 1.00 92.38 79 LEU A C 1
ATOM 660 O O . LEU A 1 79 ? 6.948 4.784 -13.442 1.00 92.38 79 LEU A O 1
ATOM 664 N N . GLN A 1 80 ? 8.603 6.296 -13.498 1.00 89.69 80 GLN A N 1
ATOM 665 C CA . GLN A 1 80 ? 7.749 7.417 -13.920 1.00 89.69 80 GLN A CA 1
ATOM 666 C C . GLN A 1 80 ? 7.098 7.166 -15.289 1.00 89.69 80 GLN A C 1
ATOM 668 O O . GLN A 1 80 ? 5.959 7.558 -15.524 1.00 89.69 80 GLN A O 1
ATOM 673 N N . LEU A 1 81 ? 7.786 6.439 -16.177 1.00 89.69 81 LEU A N 1
ATOM 674 C CA . LEU A 1 81 ? 7.227 6.012 -17.460 1.00 89.69 81 LEU A CA 1
ATOM 675 C C . LEU A 1 81 ? 6.008 5.110 -17.254 1.00 89.69 81 LEU A C 1
ATOM 677 O O . LEU A 1 81 ? 4.987 5.288 -17.903 1.00 89.69 81 LEU A O 1
ATOM 681 N N . ILE A 1 82 ? 6.130 4.156 -16.332 1.00 89.62 82 ILE A N 1
ATOM 682 C CA . ILE A 1 82 ? 5.109 3.147 -16.036 1.00 89.62 82 ILE A CA 1
ATOM 683 C C . ILE A 1 82 ? 3.896 3.765 -15.346 1.00 89.62 82 ILE A C 1
ATOM 685 O O . ILE A 1 82 ? 2.779 3.309 -15.566 1.00 89.62 82 ILE A O 1
ATOM 689 N N . LEU A 1 83 ? 4.103 4.810 -14.543 1.00 89.00 83 LEU A N 1
ATOM 690 C CA . LEU A 1 83 ? 3.014 5.591 -13.957 1.00 89.00 83 LEU A CA 1
ATOM 691 C C . LEU A 1 83 ? 2.245 6.410 -15.004 1.00 89.00 83 LEU A C 1
ATOM 693 O O . LEU A 1 83 ? 1.041 6.605 -14.859 1.00 89.00 83 LEU A O 1
ATOM 697 N N . ALA A 1 84 ? 2.921 6.873 -16.059 1.00 83.50 84 ALA A N 1
ATOM 698 C CA . ALA A 1 84 ? 2.333 7.769 -17.050 1.00 83.50 84 ALA A CA 1
ATOM 699 C C . ALA A 1 84 ? 1.329 7.094 -18.003 1.00 83.50 84 ALA A C 1
ATOM 701 O O . ALA A 1 84 ? 0.469 7.783 -18.552 1.00 83.50 84 ALA A O 1
ATOM 702 N N . ASP A 1 85 ? 1.413 5.778 -18.224 1.00 74.44 85 ASP A N 1
ATOM 703 C CA . ASP A 1 85 ? 0.542 5.078 -19.178 1.00 74.44 85 ASP A CA 1
ATOM 704 C C . ASP A 1 85 ? -0.422 4.113 -18.480 1.00 74.44 85 ASP A C 1
ATOM 706 O O . ASP A 1 85 ? -0.078 3.002 -18.067 1.00 74.44 85 ASP A O 1
ATOM 710 N N . LYS A 1 86 ? -1.677 4.557 -18.392 1.00 70.06 86 LYS A N 1
ATOM 711 C CA . LYS A 1 86 ? -2.782 3.830 -17.763 1.00 70.06 86 LYS A CA 1
ATOM 712 C C . LYS A 1 86 ? -3.312 2.674 -18.627 1.00 70.06 86 LYS A C 1
ATOM 714 O O . LYS A 1 86 ? -4.077 1.859 -18.113 1.00 70.06 86 LYS A O 1
ATOM 719 N N . GLU A 1 87 ? -2.919 2.574 -19.900 1.00 71.00 87 GLU A N 1
ATOM 720 C CA . GLU A 1 87 ? -3.420 1.569 -20.850 1.00 71.00 87 GLU A CA 1
ATOM 721 C C . GLU A 1 87 ? -2.573 0.283 -20.859 1.00 71.00 87 GLU A C 1
ATOM 723 O O . GLU A 1 87 ? -3.086 -0.807 -21.120 1.00 71.00 87 GLU A O 1
ATOM 728 N N . TYR A 1 88 ? -1.280 0.363 -20.521 1.00 78.94 88 TYR A N 1
ATOM 729 C CA . TYR A 1 88 ? -0.329 -0.751 -20.665 1.00 78.94 88 TYR A CA 1
ATOM 730 C C . TYR A 1 88 ? -0.141 -1.589 -19.396 1.00 78.94 88 TYR A C 1
ATOM 732 O O . TYR A 1 88 ? 0.974 -1.875 -18.952 1.00 78.94 88 TYR A O 1
ATOM 740 N N . ARG A 1 89 ? -1.258 -2.090 -18.856 1.00 83.88 89 ARG A N 1
ATOM 741 C CA . ARG A 1 89 ? -1.290 -2.912 -17.633 1.00 83.88 89 ARG A CA 1
ATOM 742 C C . ARG A 1 89 ? -0.309 -4.091 -17.641 1.00 83.88 89 ARG A C 1
ATOM 744 O O . ARG A 1 89 ? 0.327 -4.393 -16.640 1.00 83.88 89 ARG A O 1
ATOM 751 N N . GLN A 1 90 ? -0.166 -4.783 -18.770 1.00 86.88 90 GLN A N 1
ATOM 752 C CA . GLN A 1 90 ? 0.720 -5.952 -18.844 1.00 86.88 90 GLN A CA 1
ATOM 753 C C . GLN A 1 90 ? 2.177 -5.595 -18.519 1.00 86.88 90 GLN A C 1
ATOM 755 O O . GLN A 1 90 ? 2.896 -6.411 -17.949 1.00 86.88 90 GLN A O 1
ATOM 760 N N . VAL A 1 91 ? 2.610 -4.380 -18.862 1.00 90.19 91 VAL A N 1
ATOM 761 C CA . VAL A 1 91 ? 3.966 -3.907 -18.588 1.00 90.19 91 VAL A CA 1
ATOM 762 C C . VAL A 1 91 ? 4.144 -3.593 -17.106 1.00 90.19 91 VAL A C 1
ATOM 764 O O . VAL A 1 91 ? 5.148 -4.007 -16.531 1.00 90.19 91 VAL A O 1
ATOM 767 N N . SER A 1 92 ? 3.176 -2.926 -16.469 1.00 91.25 92 SER A N 1
ATOM 768 C CA . SER A 1 92 ? 3.243 -2.624 -15.034 1.00 91.25 92 SER A CA 1
ATOM 769 C C . SER A 1 92 ? 3.200 -3.890 -14.170 1.00 91.25 92 SER A C 1
ATOM 771 O O . SER A 1 92 ? 3.939 -3.983 -13.192 1.00 91.25 92 SER A O 1
ATOM 773 N N . GLU A 1 93 ? 2.441 -4.915 -14.570 1.00 91.75 93 GLU A N 1
ATOM 774 C CA . GLU A 1 93 ? 2.448 -6.223 -13.897 1.00 91.75 93 GLU A CA 1
ATOM 775 C C . GLU A 1 93 ? 3.799 -6.944 -14.035 1.00 91.75 93 GLU A C 1
ATOM 777 O O . GLU A 1 93 ? 4.316 -7.495 -13.062 1.00 91.75 93 GLU A O 1
ATOM 782 N N . VAL A 1 94 ? 4.417 -6.926 -15.223 1.00 92.44 94 VAL A N 1
ATOM 783 C CA . VAL A 1 94 ? 5.768 -7.487 -15.403 1.00 92.44 94 VAL A CA 1
ATOM 784 C C . VAL A 1 94 ? 6.791 -6.699 -14.589 1.00 92.44 94 VAL A C 1
ATOM 786 O O . VAL A 1 94 ? 7.642 -7.303 -13.938 1.00 92.44 94 VAL A O 1
ATOM 789 N N . TYR A 1 95 ? 6.706 -5.369 -14.578 1.00 94.50 95 TYR A N 1
ATOM 790 C CA . TYR A 1 95 ? 7.591 -4.535 -13.772 1.00 94.50 95 TYR A CA 1
ATOM 791 C C . TYR A 1 95 ? 7.489 -4.883 -12.288 1.00 94.50 95 TYR A C 1
ATOM 793 O O . TYR A 1 95 ? 8.509 -5.067 -11.629 1.00 94.50 95 TYR A O 1
ATOM 801 N N . LYS A 1 96 ? 6.267 -5.058 -11.778 1.00 94.69 96 LYS A N 1
ATOM 802 C CA . LYS A 1 96 ? 6.024 -5.514 -10.409 1.00 94.69 96 LYS A CA 1
ATOM 803 C C . LYS A 1 96 ? 6.679 -6.863 -10.126 1.00 94.69 96 LYS A C 1
ATOM 805 O O . LYS A 1 96 ? 7.381 -6.991 -9.127 1.00 94.69 96 LYS A O 1
ATOM 810 N N . LYS A 1 97 ? 6.532 -7.846 -11.023 1.00 93.38 97 LYS A N 1
ATOM 811 C CA . LYS A 1 97 ? 7.217 -9.147 -10.894 1.00 93.38 97 LYS A CA 1
ATOM 812 C C . LYS A 1 97 ? 8.738 -8.988 -10.806 1.00 93.38 97 LYS A C 1
ATOM 814 O O . LYS A 1 97 ? 9.374 -9.631 -9.975 1.00 93.38 97 LYS A O 1
ATOM 819 N N . VAL A 1 98 ? 9.323 -8.121 -11.637 1.00 94.25 98 VAL A N 1
ATOM 820 C CA . VAL A 1 98 ? 10.764 -7.816 -11.596 1.00 94.25 98 VAL A CA 1
ATOM 821 C C . VAL A 1 98 ? 11.149 -7.163 -10.270 1.00 94.25 98 VAL A C 1
ATOM 823 O O . VAL A 1 98 ? 12.141 -7.565 -9.665 1.00 94.25 98 VAL A O 1
ATOM 826 N N . TRP A 1 99 ? 10.351 -6.212 -9.786 1.00 96.25 99 TRP A N 1
ATOM 827 C CA . TRP A 1 99 ? 10.590 -5.543 -8.512 1.00 96.25 99 TRP A CA 1
ATOM 828 C C . TRP A 1 99 ? 10.574 -6.531 -7.340 1.00 96.25 99 TRP A C 1
ATOM 830 O O . TRP A 1 99 ? 11.521 -6.554 -6.560 1.00 96.25 99 TRP A O 1
ATOM 840 N N . PHE A 1 100 ? 9.573 -7.413 -7.249 1.00 93.44 100 PHE A N 1
ATOM 841 C CA . PHE A 1 100 ? 9.529 -8.437 -6.196 1.00 93.44 100 PHE A CA 1
ATOM 842 C C . PHE A 1 100 ? 10.679 -9.438 -6.306 1.00 93.44 100 PHE A C 1
ATOM 844 O O . PHE A 1 100 ? 11.222 -9.883 -5.293 1.00 93.44 100 PHE A O 1
ATOM 851 N N . ARG A 1 101 ? 11.129 -9.743 -7.528 1.00 90.12 101 ARG A N 1
ATOM 852 C CA . ARG A 1 101 ? 12.309 -10.583 -7.724 1.00 90.12 101 ARG A CA 1
ATOM 853 C C . ARG A 1 101 ? 13.586 -9.916 -7.207 1.00 90.12 101 ARG A C 1
ATOM 855 O O . ARG A 1 101 ? 14.390 -10.581 -6.561 1.00 90.12 101 ARG A O 1
ATOM 862 N N . LEU A 1 102 ? 13.765 -8.623 -7.464 1.00 92.50 102 LEU A N 1
ATOM 863 C CA . LEU A 1 102 ? 14.869 -7.825 -6.920 1.00 92.50 102 LEU A CA 1
ATOM 864 C C . LEU A 1 102 ? 14.787 -7.710 -5.392 1.00 92.50 102 LEU A C 1
ATOM 866 O O . LEU A 1 102 ? 15.806 -7.827 -4.707 1.00 92.50 102 LEU A O 1
ATOM 870 N N . ASN A 1 103 ? 13.572 -7.526 -4.867 1.00 92.81 103 ASN A N 1
ATOM 871 C CA . ASN A 1 103 ? 13.286 -7.395 -3.441 1.00 92.81 103 ASN A CA 1
ATOM 872 C C . ASN A 1 103 ? 13.789 -8.598 -2.636 1.00 92.81 103 ASN A C 1
ATOM 874 O O . ASN A 1 103 ? 14.256 -8.440 -1.515 1.00 92.81 103 ASN A O 1
ATOM 878 N N . HIS A 1 104 ? 13.751 -9.791 -3.228 1.00 86.88 104 HIS A N 1
ATOM 879 C CA . HIS A 1 104 ? 14.257 -11.003 -2.596 1.00 86.88 104 HIS A CA 1
ATOM 880 C C . HIS A 1 104 ? 15.768 -10.960 -2.305 1.00 86.88 104 HIS A C 1
ATOM 882 O O . HIS A 1 104 ? 16.219 -11.531 -1.315 1.00 86.88 104 HIS A O 1
ATOM 888 N N . PHE A 1 105 ? 16.559 -10.298 -3.153 1.00 86.00 105 PHE A N 1
ATOM 889 C CA . PHE A 1 105 ? 18.018 -10.289 -3.024 1.00 86.00 105 PHE A CA 1
ATOM 890 C C . PHE A 1 105 ? 18.529 -9.133 -2.170 1.00 86.00 105 PHE A C 1
ATOM 892 O O . PHE A 1 105 ? 19.346 -9.334 -1.273 1.00 86.00 105 PHE A O 1
ATOM 899 N N . PHE A 1 106 ? 18.049 -7.919 -2.444 1.00 87.62 106 PHE A N 1
ATOM 900 C CA . PHE A 1 106 ? 18.559 -6.696 -1.822 1.00 87.62 106 PHE A CA 1
ATOM 901 C C . PHE A 1 106 ? 17.402 -5.758 -1.437 1.00 87.62 106 PHE A C 1
ATOM 903 O O . PHE A 1 106 ? 17.261 -4.674 -2.009 1.00 87.62 106 PHE A O 1
ATOM 910 N N . PRO A 1 107 ? 16.566 -6.148 -0.457 1.00 91.56 107 PRO A N 1
ATOM 911 C CA . PRO A 1 107 ? 15.321 -5.449 -0.138 1.00 91.56 107 PRO A CA 1
ATOM 912 C C . PRO A 1 107 ? 15.553 -4.005 0.312 1.00 91.56 107 PRO A C 1
ATOM 914 O O . PRO A 1 107 ? 15.001 -3.078 -0.267 1.00 91.56 107 PRO A O 1
ATOM 917 N N . ARG A 1 108 ? 16.423 -3.775 1.305 1.00 92.81 108 ARG A N 1
ATOM 918 C CA . ARG A 1 108 ? 16.586 -2.431 1.893 1.00 92.81 108 ARG A CA 1
ATOM 919 C C . ARG A 1 108 ? 17.076 -1.381 0.897 1.00 92.81 108 ARG A C 1
ATOM 921 O O . ARG A 1 108 ? 16.424 -0.343 0.798 1.00 92.81 108 ARG A O 1
ATOM 928 N N . PRO A 1 109 ? 18.175 -1.601 0.144 1.00 95.19 109 PRO A N 1
ATOM 929 C CA . PRO A 1 109 ? 18.615 -0.595 -0.813 1.00 95.19 109 PRO A CA 1
ATOM 930 C C . PRO A 1 109 ? 17.584 -0.396 -1.932 1.00 95.19 109 PRO A C 1
ATOM 932 O O . PRO A 1 109 ? 17.404 0.731 -2.388 1.00 95.19 109 PRO A O 1
ATOM 935 N N . LEU A 1 110 ? 16.866 -1.456 -2.334 1.00 96.81 110 LEU A N 1
ATOM 936 C CA . LEU A 1 110 ? 15.786 -1.352 -3.314 1.00 96.81 110 LEU A CA 1
ATOM 937 C C . LEU A 1 110 ? 14.640 -0.478 -2.797 1.00 96.81 110 LEU A C 1
ATOM 939 O O . LEU A 1 110 ? 14.168 0.385 -3.534 1.00 96.81 110 LEU A O 1
ATOM 943 N N . TRP A 1 111 ? 14.203 -0.668 -1.550 1.00 96.81 111 TRP A N 1
ATOM 944 C CA . TRP A 1 111 ? 13.127 0.118 -0.947 1.00 96.81 111 TRP A CA 1
ATOM 945 C C . TRP A 1 111 ? 13.473 1.601 -0.905 1.00 96.81 111 TRP A C 1
ATOM 947 O O . TRP A 1 111 ? 12.694 2.413 -1.401 1.00 96.81 111 TRP A O 1
ATOM 957 N N . VAL A 1 112 ? 14.665 1.942 -0.402 1.00 96.88 112 VAL A N 1
ATOM 958 C CA . VAL A 1 112 ? 15.149 3.329 -0.338 1.00 96.88 112 VAL A CA 1
ATOM 959 C C . VAL A 1 112 ? 15.163 3.960 -1.732 1.00 96.88 112 VAL A C 1
ATOM 961 O O . VAL A 1 112 ? 14.596 5.034 -1.930 1.00 96.88 112 VAL A O 1
ATOM 964 N N . GLN A 1 113 ? 15.763 3.289 -2.723 1.00 96.88 113 GLN A N 1
ATOM 965 C CA . GLN A 1 113 ? 15.825 3.820 -4.087 1.00 96.88 113 GLN A CA 1
ATOM 966 C C . GLN A 1 113 ? 14.437 3.934 -4.731 1.00 96.88 113 GLN A C 1
ATOM 968 O O . GLN A 1 113 ? 14.174 4.907 -5.435 1.00 96.88 113 GLN A O 1
ATOM 973 N N . THR A 1 114 ? 13.532 2.986 -4.470 1.00 97.19 114 THR A N 1
ATOM 974 C CA . THR A 1 114 ? 12.152 3.015 -4.983 1.00 97.19 114 THR A CA 1
ATOM 975 C C . THR A 1 114 ? 11.387 4.208 -4.411 1.00 97.19 114 THR A C 1
ATOM 977 O O . THR A 1 114 ? 10.829 4.993 -5.174 1.00 97.19 114 THR A O 1
ATOM 980 N N . VAL A 1 115 ? 11.414 4.397 -3.086 1.00 96.44 115 VAL A N 1
ATOM 981 C CA . VAL A 1 115 ? 10.742 5.519 -2.407 1.00 96.44 115 VAL A CA 1
ATOM 982 C C . VAL A 1 115 ? 11.297 6.857 -2.891 1.00 96.44 115 VAL A C 1
ATOM 984 O O . VAL A 1 115 ? 10.530 7.742 -3.259 1.00 96.44 115 VAL A O 1
ATOM 987 N N . ASN A 1 116 ? 12.621 6.995 -2.985 1.00 95.69 116 ASN A N 1
ATOM 988 C CA . ASN A 1 116 ? 13.240 8.227 -3.478 1.00 95.69 116 ASN A CA 1
ATOM 989 C C . ASN A 1 116 ? 12.921 8.495 -4.956 1.00 95.69 116 ASN A C 1
ATOM 991 O O . ASN A 1 116 ? 12.747 9.645 -5.342 1.00 95.69 116 ASN A O 1
ATOM 995 N N . THR A 1 117 ? 12.778 7.453 -5.779 1.00 95.25 117 THR A N 1
ATOM 996 C CA . THR A 1 117 ? 12.352 7.598 -7.182 1.00 95.25 117 THR A CA 1
ATOM 997 C C . THR A 1 117 ? 10.900 8.072 -7.290 1.00 95.25 117 THR A C 1
ATOM 999 O O . THR A 1 117 ? 10.580 8.910 -8.135 1.00 95.25 117 THR A O 1
ATOM 1002 N N . LEU A 1 118 ? 10.016 7.562 -6.428 1.00 93.62 118 LEU A N 1
ATOM 1003 C CA . LEU A 1 118 ? 8.612 7.977 -6.361 1.00 93.62 118 LEU A CA 1
ATOM 1004 C C . LEU A 1 118 ? 8.450 9.408 -5.825 1.00 93.62 118 LEU A C 1
ATOM 1006 O O . LEU A 1 118 ? 7.527 10.110 -6.223 1.00 93.62 118 LEU A O 1
ATOM 1010 N N . LEU A 1 119 ? 9.356 9.847 -4.947 1.00 91.75 119 LEU A N 1
ATOM 1011 C CA . LEU A 1 119 ? 9.363 11.184 -4.345 1.00 91.75 119 LEU A CA 1
ATOM 1012 C C . LEU A 1 119 ? 10.258 12.192 -5.085 1.00 91.75 119 LEU A C 1
ATOM 1014 O O . LEU A 1 119 ? 10.381 13.335 -4.641 1.00 91.75 119 LEU A O 1
ATOM 1018 N N . ALA A 1 120 ? 10.864 11.809 -6.212 1.00 88.19 120 ALA A N 1
ATOM 1019 C CA . ALA A 1 120 ? 11.853 12.626 -6.916 1.00 88.19 120 ALA A CA 1
ATOM 1020 C C . ALA A 1 120 ? 11.310 14.013 -7.309 1.00 88.19 120 ALA A C 1
ATOM 1022 O O . ALA A 1 120 ? 11.995 15.020 -7.126 1.00 88.19 120 ALA A O 1
ATOM 1023 N N . ASN A 1 121 ? 10.048 14.087 -7.748 1.00 83.06 121 ASN A N 1
ATOM 1024 C CA . ASN A 1 121 ? 9.377 15.343 -8.110 1.00 83.06 121 ASN A CA 1
ATOM 1025 C C . ASN A 1 121 ? 9.225 16.314 -6.927 1.00 83.06 121 ASN A C 1
ATOM 1027 O O . ASN A 1 121 ? 9.014 17.507 -7.124 1.00 83.06 121 ASN A O 1
ATOM 1031 N N . ARG A 1 122 ? 9.339 15.814 -5.692 1.00 81.69 122 ARG A N 1
ATOM 1032 C CA . ARG A 1 122 ? 9.201 16.596 -4.458 1.00 81.69 122 ARG A CA 1
ATOM 1033 C C . ARG A 1 122 ? 10.538 17.066 -3.893 1.00 81.69 122 ARG A C 1
ATOM 1035 O O . ARG A 1 122 ? 10.553 17.674 -2.827 1.00 81.69 122 ARG A O 1
ATOM 1042 N N . GLY A 1 123 ? 11.654 16.764 -4.565 1.00 80.25 123 GLY A N 1
ATOM 1043 C CA . GLY A 1 123 ? 12.998 17.115 -4.098 1.00 80.25 123 GLY A CA 1
ATOM 1044 C C . GLY A 1 123 ? 13.384 16.440 -2.778 1.00 80.25 123 GLY A C 1
ATOM 1045 O O . GLY A 1 123 ? 14.270 16.921 -2.077 1.00 80.25 123 GLY A O 1
ATOM 1046 N N . GLN A 1 124 ? 12.706 15.348 -2.413 1.00 80.00 124 GLN A N 1
ATOM 1047 C CA . GLN A 1 124 ? 12.956 14.614 -1.177 1.00 80.00 124 GLN A CA 1
ATOM 1048 C C . GLN A 1 124 ? 13.859 13.416 -1.457 1.00 80.00 124 GLN A C 1
ATOM 1050 O O . GLN A 1 124 ? 13.621 12.638 -2.375 1.00 80.00 124 GLN A O 1
ATOM 1055 N N . THR A 1 125 ? 14.899 13.259 -0.644 1.00 90.06 125 THR A N 1
ATOM 1056 C CA . THR A 1 125 ? 15.749 12.067 -0.624 1.00 90.06 125 THR A CA 1
ATOM 1057 C C . THR A 1 125 ? 15.826 11.588 0.812 1.00 90.06 125 THR A C 1
ATOM 1059 O O . THR A 1 125 ? 16.214 12.350 1.693 1.00 90.06 125 THR A O 1
ATOM 1062 N N . ASN A 1 126 ? 15.433 10.341 1.037 1.00 92.88 126 ASN A N 1
ATOM 1063 C CA . ASN A 1 126 ? 15.384 9.721 2.350 1.00 92.88 126 ASN A CA 1
ATOM 1064 C C . ASN A 1 126 ? 16.482 8.663 2.469 1.00 92.88 126 ASN A C 1
ATOM 1066 O O . ASN A 1 126 ? 16.741 7.918 1.518 1.00 92.88 126 ASN A O 1
ATOM 1070 N N . THR A 1 127 ? 17.107 8.571 3.638 1.00 95.62 127 THR A N 1
ATOM 1071 C CA . THR A 1 127 ? 17.985 7.453 4.000 1.00 95.62 127 THR A CA 1
ATOM 1072 C C . THR A 1 127 ? 17.186 6.299 4.603 1.00 95.62 127 THR A C 1
ATOM 1074 O O . THR A 1 127 ? 16.011 6.439 4.947 1.00 95.62 127 THR A O 1
ATOM 1077 N N . GLN A 1 128 ? 17.833 5.144 4.768 1.00 94.00 128 GLN A N 1
ATOM 1078 C CA . GLN A 1 128 ? 17.234 3.995 5.446 1.00 94.00 128 GLN A CA 1
ATOM 1079 C C . GLN A 1 128 ? 16.770 4.359 6.863 1.00 94.00 128 GLN A C 1
ATOM 1081 O O . GLN A 1 128 ? 15.691 3.951 7.282 1.00 94.00 128 GLN A O 1
ATOM 1086 N N . GLU A 1 129 ? 17.575 5.127 7.591 1.00 94.06 129 GLU A N 1
ATOM 1087 C CA . GLU A 1 129 ? 17.315 5.541 8.968 1.00 94.06 129 GLU A CA 1
ATOM 1088 C C . GLU A 1 129 ? 16.107 6.475 9.030 1.00 94.06 129 GLU A C 1
ATOM 1090 O O . GLU A 1 129 ? 15.203 6.242 9.826 1.00 94.06 129 GLU A O 1
ATOM 1095 N N . GLN A 1 130 ? 16.030 7.455 8.126 1.00 94.75 130 GLN A N 1
ATOM 1096 C CA . GLN A 1 130 ? 14.904 8.390 8.052 1.00 94.75 130 GLN A CA 1
ATOM 1097 C C . GLN A 1 130 ? 13.579 7.680 7.744 1.00 94.75 130 GLN A C 1
ATOM 1099 O O . GLN A 1 130 ? 12.555 7.996 8.349 1.00 94.75 130 GLN A O 1
ATOM 1104 N N . LEU A 1 131 ? 13.594 6.685 6.848 1.00 95.81 131 LEU A N 1
ATOM 1105 C CA . LEU A 1 131 ? 12.404 5.883 6.537 1.00 95.81 131 LEU A CA 1
ATOM 1106 C C . LEU A 1 131 ? 11.977 4.981 7.705 1.00 95.81 131 LEU A C 1
ATOM 1108 O O . LEU A 1 131 ? 10.790 4.7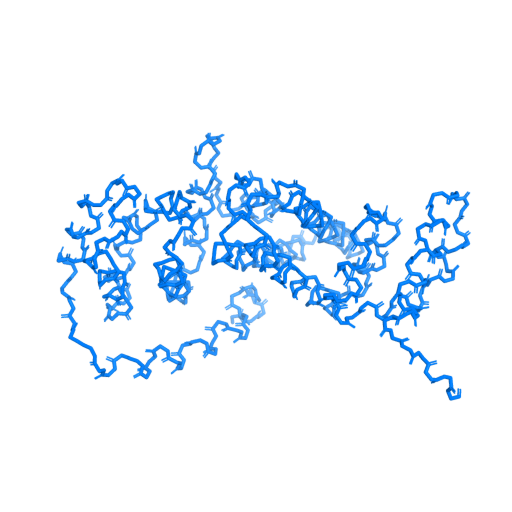13 7.869 1.00 95.81 131 LEU A O 1
ATOM 1112 N N . VAL A 1 132 ? 12.922 4.514 8.529 1.00 94.88 132 VAL A N 1
ATOM 1113 C CA . VAL A 1 132 ? 12.615 3.767 9.761 1.00 94.88 132 VAL A CA 1
ATOM 1114 C C . VAL A 1 132 ? 12.071 4.694 10.849 1.00 94.88 132 VAL A C 1
ATOM 1116 O O . VAL A 1 132 ? 11.178 4.293 11.587 1.00 94.88 132 VAL A O 1
ATOM 1119 N N . GLU A 1 133 ? 12.585 5.918 10.966 1.00 92.69 133 GLU A N 1
ATOM 1120 C CA . GLU A 1 133 ? 12.131 6.895 11.964 1.00 92.69 133 GLU A CA 1
ATOM 1121 C C . GLU A 1 133 ? 10.753 7.475 11.636 1.00 92.69 133 GLU A C 1
ATOM 1123 O O . GLU A 1 133 ? 9.954 7.693 12.544 1.00 92.69 133 GLU A O 1
ATOM 1128 N N . ASN A 1 134 ? 10.448 7.680 10.353 1.00 94.00 134 ASN A N 1
ATOM 1129 C CA . ASN A 1 134 ? 9.148 8.170 9.904 1.00 94.00 134 ASN A CA 1
ATOM 1130 C C . ASN A 1 134 ? 8.619 7.385 8.687 1.00 94.00 134 ASN A C 1
ATOM 1132 O O . ASN A 1 134 ? 8.649 7.895 7.564 1.00 94.00 134 ASN A O 1
ATOM 1136 N N . PRO A 1 135 ? 8.067 6.173 8.881 1.00 96.25 135 PRO A N 1
ATOM 1137 C CA . PRO A 1 135 ? 7.521 5.359 7.792 1.00 96.25 135 PRO A CA 1
ATOM 1138 C C . PRO A 1 135 ? 6.383 6.032 7.012 1.00 96.25 135 PRO A C 1
ATOM 1140 O O . PRO A 1 135 ? 6.192 5.751 5.832 1.00 96.25 135 PRO A O 1
ATOM 1143 N N . LEU A 1 136 ? 5.634 6.952 7.631 1.00 96.62 136 LEU A N 1
ATOM 1144 C CA . LEU A 1 136 ? 4.501 7.622 6.980 1.00 96.62 136 LEU A CA 1
ATOM 1145 C C . LEU A 1 136 ? 4.926 8.512 5.808 1.00 96.62 136 LEU A C 1
ATOM 1147 O O . LEU A 1 136 ? 4.110 8.803 4.934 1.00 96.62 136 LEU A O 1
ATOM 1151 N N . CYS A 1 137 ? 6.201 8.913 5.729 1.00 94.38 137 CYS A N 1
ATOM 1152 C CA . CYS A 1 137 ? 6.690 9.671 4.579 1.00 94.38 137 CYS A CA 1
ATOM 1153 C C . CYS A 1 137 ? 6.575 8.894 3.253 1.00 94.38 137 CYS A C 1
ATOM 1155 O O . CYS A 1 137 ? 6.441 9.520 2.203 1.00 94.38 137 CYS A O 1
ATOM 1157 N N . ILE A 1 138 ? 6.527 7.556 3.301 1.00 96.25 138 ILE A N 1
ATOM 1158 C CA . ILE A 1 138 ? 6.323 6.678 2.138 1.00 96.25 138 ILE A CA 1
ATOM 1159 C C . ILE A 1 138 ? 4.969 6.951 1.471 1.00 96.25 138 ILE A C 1
ATOM 1161 O O . ILE A 1 138 ? 4.843 6.814 0.261 1.00 96.25 138 ILE A O 1
ATOM 1165 N N . LEU A 1 139 ? 3.959 7.388 2.227 1.00 96.19 139 LEU A N 1
ATOM 1166 C CA . LEU A 1 139 ? 2.630 7.698 1.694 1.00 96.19 139 LEU A CA 1
ATOM 1167 C C . LEU A 1 139 ? 2.529 9.103 1.076 1.00 96.19 139 LEU A C 1
ATOM 1169 O O . LEU A 1 139 ? 1.490 9.449 0.527 1.00 96.19 139 LEU A O 1
ATOM 1173 N N . ARG A 1 140 ? 3.599 9.911 1.111 1.00 94.25 140 ARG A N 1
ATOM 1174 C CA . ARG A 1 140 ? 3.630 11.277 0.542 1.00 94.25 140 ARG A CA 1
ATOM 1175 C C . ARG A 1 140 ? 3.937 11.310 -0.960 1.00 94.25 140 ARG A C 1
ATOM 1177 O O . ARG A 1 140 ? 4.287 12.368 -1.485 1.00 94.25 140 ARG A O 1
ATOM 1184 N N . VAL A 1 141 ? 3.864 10.159 -1.626 1.00 93.75 141 VAL A N 1
ATOM 1185 C CA . VAL A 1 141 ? 4.057 10.023 -3.074 1.00 93.75 141 VAL A CA 1
ATOM 1186 C C . VAL A 1 141 ? 2.986 10.780 -3.856 1.00 93.75 141 VAL A C 1
ATOM 1188 O O . VAL A 1 141 ? 1.942 11.150 -3.320 1.00 93.75 141 VAL A O 1
ATOM 1191 N N . ASP A 1 142 ? 3.251 11.030 -5.135 1.00 90.75 142 ASP A N 1
ATOM 1192 C CA . ASP A 1 142 ? 2.263 11.656 -6.009 1.00 90.75 142 ASP A CA 1
ATOM 1193 C C . ASP A 1 142 ? 1.034 10.758 -6.182 1.00 90.75 142 ASP A C 1
ATOM 1195 O O . ASP A 1 142 ? 1.143 9.534 -6.281 1.00 90.75 142 ASP A O 1
ATOM 1199 N N . MET A 1 143 ? -0.150 11.376 -6.236 1.00 89.75 143 MET A N 1
ATOM 1200 C CA . MET A 1 143 ? -1.412 10.631 -6.223 1.00 89.75 143 MET A CA 1
ATOM 1201 C C . MET A 1 143 ? -1.594 9.714 -7.440 1.00 89.75 143 MET A C 1
ATOM 1203 O O . MET A 1 143 ? -2.325 8.729 -7.358 1.00 89.75 143 MET A O 1
ATOM 1207 N N . ASP A 1 144 ? -0.879 9.975 -8.539 1.00 89.31 144 ASP A N 1
ATOM 1208 C CA . ASP A 1 144 ? -0.847 9.114 -9.727 1.00 89.31 144 ASP A CA 1
ATOM 1209 C C . ASP A 1 144 ? -0.377 7.685 -9.423 1.00 89.31 144 ASP A C 1
ATOM 1211 O O . ASP A 1 144 ? -0.823 6.735 -10.071 1.00 89.31 144 ASP A O 1
ATOM 1215 N N . VAL A 1 145 ? 0.448 7.502 -8.386 1.00 92.62 145 VAL A N 1
ATOM 1216 C CA . VAL A 1 145 ? 0.865 6.175 -7.911 1.00 92.62 145 VAL A CA 1
ATOM 1217 C C . VAL A 1 145 ? -0.345 5.340 -7.498 1.00 92.62 145 VAL A C 1
ATOM 1219 O O . VAL A 1 145 ? -0.406 4.152 -7.816 1.00 92.62 145 VAL A O 1
ATOM 1222 N N . PHE A 1 146 ? -1.346 5.962 -6.869 1.00 93.12 146 PHE A N 1
ATOM 1223 C CA . PHE A 1 146 ? -2.561 5.286 -6.415 1.00 93.12 146 PHE A CA 1
ATOM 1224 C C . PHE A 1 146 ? -3.536 4.936 -7.544 1.00 93.12 146 PHE A C 1
ATOM 1226 O O . PHE A 1 146 ? -4.488 4.194 -7.314 1.00 93.12 146 PHE A O 1
ATOM 1233 N N . PHE A 1 147 ? -3.278 5.370 -8.780 1.00 90.56 147 PHE A N 1
ATOM 1234 C CA . PHE A 1 147 ? -3.990 4.889 -9.969 1.00 90.56 147 PHE A CA 1
ATOM 1235 C C . PHE A 1 147 ? -3.263 3.740 -10.682 1.00 90.56 147 PHE A C 1
ATOM 1237 O O . PHE A 1 147 ? -3.747 3.229 -11.689 1.00 90.56 147 PHE A O 1
ATOM 1244 N N . CYS A 1 148 ? -2.126 3.277 -10.159 1.00 91.31 148 CYS A N 1
ATOM 1245 C CA . CYS A 1 148 ? -1.400 2.135 -10.699 1.00 91.31 148 CYS A CA 1
ATOM 1246 C C . CYS A 1 148 ? -1.344 1.003 -9.667 1.00 91.31 148 CYS A C 1
ATOM 1248 O O . CYS A 1 148 ? -0.433 0.944 -8.843 1.00 91.31 148 CYS A O 1
ATOM 1250 N N . ALA A 1 149 ? -2.306 0.075 -9.726 1.00 91.94 149 ALA A N 1
ATOM 1251 C CA . ALA A 1 149 ? -2.433 -1.023 -8.760 1.00 91.94 149 ALA A CA 1
ATOM 1252 C C . ALA A 1 149 ? -1.121 -1.815 -8.535 1.00 91.94 149 ALA A C 1
ATOM 1254 O O . ALA A 1 149 ? -0.760 -2.032 -7.377 1.00 91.94 149 ALA A O 1
ATOM 1255 N N . PRO A 1 150 ? -0.325 -2.154 -9.574 1.00 93.19 150 PRO A N 1
ATOM 1256 C CA . PRO A 1 150 ? 0.974 -2.793 -9.365 1.00 93.19 150 PRO A CA 1
ATOM 1257 C C . PRO A 1 150 ? 1.965 -1.961 -8.538 1.00 93.19 150 PRO A C 1
ATOM 1259 O O . PRO A 1 150 ? 2.766 -2.526 -7.797 1.00 93.19 150 PRO A O 1
ATOM 1262 N N . MET A 1 151 ? 1.921 -0.629 -8.647 1.00 94.62 151 MET A N 1
ATOM 1263 C CA . MET A 1 151 ? 2.771 0.267 -7.854 1.00 94.62 151 MET A CA 1
ATOM 1264 C C . MET A 1 151 ? 2.240 0.437 -6.431 1.00 94.62 151 MET A C 1
ATOM 1266 O O . MET A 1 151 ? 3.036 0.498 -5.498 1.00 94.62 151 MET A O 1
ATOM 1270 N N . VAL A 1 152 ? 0.916 0.450 -6.243 1.00 95.62 152 VAL A N 1
ATOM 1271 C CA . VAL A 1 152 ? 0.290 0.449 -4.910 1.00 95.62 152 VAL A CA 1
ATOM 1272 C C . VAL A 1 152 ? 0.703 -0.792 -4.126 1.00 95.62 152 VAL A C 1
ATOM 1274 O O . VAL A 1 152 ? 1.050 -0.687 -2.956 1.00 95.62 152 VAL A O 1
ATOM 1277 N N . GLU A 1 153 ? 0.735 -1.961 -4.764 1.00 96.00 153 GLU A N 1
ATOM 1278 C CA . GLU A 1 153 ? 1.159 -3.210 -4.122 1.00 96.00 153 GLU A CA 1
ATOM 1279 C C . GLU A 1 153 ? 2.622 -3.151 -3.644 1.00 96.00 153 GLU A C 1
ATOM 1281 O O . GLU A 1 153 ? 2.927 -3.531 -2.511 1.00 96.00 153 GLU A O 1
ATOM 1286 N N . ILE A 1 154 ? 3.519 -2.598 -4.470 1.00 96.94 154 ILE A N 1
ATOM 1287 C CA . ILE A 1 154 ? 4.914 -2.329 -4.090 1.00 96.94 154 ILE A CA 1
ATOM 1288 C C . ILE A 1 154 ? 4.973 -1.336 -2.921 1.00 96.94 154 ILE A C 1
ATOM 1290 O O . ILE A 1 154 ? 5.689 -1.563 -1.946 1.00 96.94 154 ILE A O 1
ATOM 1294 N N . LEU A 1 155 ? 4.213 -0.242 -2.991 1.00 97.56 155 LEU A N 1
ATOM 1295 C CA . LEU A 1 155 ? 4.203 0.796 -1.963 1.00 97.56 155 LEU A CA 1
ATOM 1296 C C . LEU A 1 155 ? 3.731 0.249 -0.609 1.00 97.56 155 LEU A C 1
ATOM 1298 O O . LEU A 1 155 ? 4.384 0.480 0.407 1.00 97.56 155 LEU A O 1
ATOM 1302 N N . LEU A 1 156 ? 2.636 -0.518 -0.599 1.00 97.50 156 LEU A N 1
ATOM 1303 C CA . LEU A 1 156 ? 2.090 -1.157 0.600 1.00 97.50 156 LEU A CA 1
ATOM 1304 C C . LEU A 1 156 ? 3.060 -2.195 1.180 1.00 97.50 156 LEU A C 1
ATOM 1306 O O . LEU A 1 156 ? 3.206 -2.270 2.402 1.00 97.50 156 LEU A O 1
ATOM 1310 N N . ARG A 1 157 ? 3.782 -2.946 0.332 1.00 95.88 157 ARG A N 1
ATOM 1311 C CA . ARG A 1 157 ? 4.867 -3.841 0.772 1.00 95.88 157 ARG A CA 1
ATOM 1312 C C . ARG A 1 157 ? 5.948 -3.065 1.520 1.00 95.88 157 ARG A C 1
ATOM 1314 O O . ARG A 1 157 ? 6.297 -3.437 2.640 1.00 95.88 157 ARG A O 1
ATOM 1321 N N . ILE A 1 158 ? 6.460 -1.993 0.914 1.00 97.25 158 ILE A N 1
ATOM 1322 C CA . ILE A 1 158 ? 7.519 -1.163 1.501 1.00 97.25 158 ILE A CA 1
ATOM 1323 C C . ILE A 1 158 ? 7.039 -0.546 2.823 1.00 97.25 158 ILE A C 1
ATOM 1325 O O . ILE A 1 158 ? 7.743 -0.630 3.831 1.00 97.25 158 ILE A O 1
ATOM 1329 N N . LEU A 1 159 ? 5.824 0.010 2.846 1.00 97.88 159 LEU A N 1
ATOM 1330 C CA . LEU A 1 159 ? 5.213 0.583 4.045 1.00 97.88 159 LEU A CA 1
ATOM 1331 C C . LEU A 1 159 ? 5.135 -0.441 5.185 1.00 97.88 159 LEU A C 1
ATOM 1333 O O . LEU A 1 159 ? 5.590 -0.149 6.292 1.00 97.88 159 LEU A O 1
ATOM 1337 N N . ARG A 1 160 ? 4.632 -1.656 4.916 1.00 95.69 160 ARG A N 1
ATOM 1338 C CA . ARG A 1 160 ? 4.541 -2.736 5.915 1.00 95.69 160 ARG A CA 1
ATOM 1339 C C . ARG A 1 160 ? 5.907 -3.057 6.515 1.00 95.69 160 ARG A C 1
ATOM 1341 O O . ARG A 1 160 ? 6.044 -3.206 7.730 1.00 95.69 160 ARG A O 1
ATOM 1348 N N . CYS A 1 161 ? 6.929 -3.143 5.665 1.00 94.56 161 CYS A N 1
ATOM 1349 C CA . CYS A 1 161 ? 8.294 -3.417 6.092 1.00 94.56 161 CYS A CA 1
ATOM 1350 C C . CYS A 1 161 ? 8.863 -2.298 6.977 1.00 94.56 161 CYS A C 1
ATOM 1352 O O . CYS A 1 161 ? 9.464 -2.602 8.009 1.00 94.56 161 CYS A O 1
ATOM 1354 N N . TYR A 1 162 ? 8.662 -1.022 6.629 1.00 96.44 162 TYR A N 1
ATOM 1355 C CA . TYR A 1 162 ? 9.181 0.090 7.434 1.00 96.44 162 TYR A CA 1
ATOM 1356 C C . TYR A 1 162 ? 8.400 0.334 8.724 1.00 96.44 162 TYR A C 1
ATOM 1358 O O . TYR A 1 162 ? 9.034 0.618 9.735 1.00 96.44 162 TYR A O 1
ATOM 1366 N N . LEU A 1 163 ? 7.077 0.141 8.751 1.00 94.81 163 LEU A N 1
ATOM 1367 C CA . LEU A 1 163 ? 6.303 0.162 10.002 1.00 94.81 163 LEU A CA 1
ATOM 1368 C C . LEU A 1 163 ? 6.815 -0.912 10.976 1.00 94.81 163 LEU A C 1
ATOM 1370 O O . LEU A 1 163 ? 7.133 -0.621 12.131 1.00 94.81 163 LEU A O 1
ATOM 1374 N N . SER A 1 164 ? 7.024 -2.136 10.478 1.00 92.12 164 SER A N 1
ATOM 1375 C CA . SER A 1 164 ? 7.603 -3.230 11.266 1.00 92.12 164 SER A CA 1
ATOM 1376 C C . SER A 1 164 ? 9.042 -2.935 11.724 1.00 92.12 164 SER A C 1
ATOM 1378 O O . SER A 1 164 ? 9.408 -3.220 12.868 1.00 92.12 164 SER A O 1
ATOM 1380 N N . ALA A 1 165 ? 9.874 -2.339 10.863 1.00 92.00 165 ALA A N 1
ATOM 1381 C CA . ALA A 1 165 ? 11.241 -1.950 11.210 1.00 92.00 165 ALA A CA 1
ATOM 1382 C C . ALA A 1 165 ? 11.288 -0.821 12.254 1.00 92.00 165 ALA A C 1
ATOM 1384 O O . ALA A 1 165 ? 12.121 -0.875 13.163 1.00 92.00 165 ALA A O 1
ATOM 1385 N N . CYS A 1 166 ? 10.391 0.161 12.150 1.00 92.56 166 CYS A N 1
ATOM 1386 C CA . CYS A 1 166 ? 10.226 1.249 13.109 1.00 92.56 166 CYS A CA 1
ATOM 1387 C C . CYS A 1 166 ? 9.895 0.692 14.494 1.00 92.56 166 CYS A C 1
ATOM 1389 O O . CYS A 1 166 ? 10.662 0.898 15.436 1.00 92.56 166 CYS A O 1
ATOM 1391 N N . ARG A 1 167 ? 8.852 -0.144 14.591 1.00 90.12 167 ARG A N 1
ATOM 1392 C CA . ARG A 1 167 ? 8.469 -0.839 15.829 1.00 90.12 167 ARG A CA 1
ATOM 1393 C C . ARG A 1 167 ? 9.638 -1.615 16.438 1.00 90.12 167 ARG A C 1
ATOM 1395 O O . ARG A 1 167 ? 9.934 -1.471 17.621 1.00 90.12 167 ARG A O 1
ATOM 1402 N N . ALA A 1 168 ? 10.344 -2.410 15.630 1.00 89.44 168 ALA A N 1
ATOM 1403 C CA . ALA A 1 168 ? 11.491 -3.186 16.103 1.00 89.44 168 ALA A CA 1
ATOM 1404 C C . ALA A 1 168 ? 12.647 -2.298 16.599 1.00 89.44 168 ALA A C 1
ATOM 1406 O O . ALA A 1 168 ? 13.397 -2.700 17.486 1.00 89.44 168 ALA A O 1
ATOM 1407 N N . THR A 1 169 ? 12.809 -1.104 16.029 1.00 89.19 169 THR A N 1
ATOM 1408 C CA . THR A 1 169 ? 13.833 -0.139 16.444 1.00 89.19 169 THR A CA 1
ATOM 1409 C C . THR A 1 169 ? 13.444 0.562 17.741 1.00 89.19 169 THR A C 1
ATOM 1411 O O . THR A 1 169 ? 14.291 0.685 18.622 1.00 89.19 169 THR A O 1
ATOM 1414 N N . LEU A 1 170 ? 12.177 0.958 17.895 1.00 87.19 170 LEU A N 1
ATOM 1415 C CA . LEU A 1 170 ? 11.662 1.548 19.134 1.00 87.19 170 LEU A CA 1
ATOM 1416 C C . LEU A 1 170 ? 11.811 0.580 20.315 1.00 87.19 170 LEU A C 1
ATOM 1418 O O . LEU A 1 170 ? 12.346 0.968 21.347 1.00 87.19 170 LEU A O 1
ATOM 1422 N N . LEU A 1 171 ? 11.466 -0.699 20.122 1.00 85.31 171 LEU A N 1
ATOM 1423 C CA . LEU A 1 171 ? 11.647 -1.748 21.136 1.00 85.31 171 LEU A CA 1
ATOM 1424 C C . LEU A 1 171 ? 13.120 -1.960 21.529 1.00 85.31 171 LEU A C 1
ATOM 1426 O O . LEU A 1 171 ? 13.417 -2.265 22.678 1.00 85.31 171 LEU A O 1
ATOM 1430 N N . LYS A 1 172 ? 14.064 -1.792 20.592 1.00 83.69 172 LYS A N 1
ATOM 1431 C CA . LYS A 1 172 ? 15.508 -1.935 20.864 1.00 83.69 172 LYS A CA 1
ATOM 1432 C C . LYS A 1 172 ? 16.122 -0.720 21.555 1.00 83.69 172 LYS A C 1
ATOM 1434 O O . LYS A 1 172 ? 17.084 -0.884 22.296 1.00 83.69 172 LYS A O 1
ATOM 1439 N N . LYS A 1 173 ? 15.608 0.488 21.298 1.00 77.06 173 LYS A N 1
ATOM 1440 C CA . LYS A 1 173 ? 16.094 1.746 21.895 1.00 77.06 173 LYS A CA 1
ATOM 1441 C C . LYS A 1 173 ? 15.663 1.922 23.366 1.00 77.06 173 LYS A C 1
ATOM 1443 O O . LYS A 1 173 ? 15.930 2.978 23.924 1.00 77.06 173 LYS A O 1
ATOM 1448 N N . GLY A 1 174 ? 15.014 0.922 23.974 1.00 61.12 174 GLY A N 1
ATOM 1449 C CA . GLY A 1 174 ? 14.346 0.962 25.279 1.00 61.12 174 GLY A CA 1
ATOM 1450 C C . GLY A 1 174 ? 15.107 1.662 26.412 1.00 61.12 174 GLY A C 1
ATOM 1451 O O . GLY A 1 174 ? 15.852 1.037 27.160 1.00 61.12 174 GLY A O 1
ATOM 1452 N N . THR A 1 175 ? 14.843 2.960 26.559 1.00 54.38 175 THR A N 1
ATOM 1453 C CA . THR A 1 175 ? 14.961 3.748 27.798 1.00 54.38 175 THR A CA 1
ATOM 1454 C C . THR A 1 175 ? 13.592 4.254 28.281 1.00 54.38 175 THR A C 1
ATOM 1456 O O . THR A 1 175 ? 13.494 4.784 29.384 1.00 54.38 175 THR A O 1
ATOM 1459 N N . ALA A 1 176 ? 12.543 4.079 27.467 1.00 61.31 176 ALA A N 1
ATOM 1460 C CA . ALA A 1 176 ? 11.150 4.413 27.757 1.00 61.31 176 ALA A CA 1
ATOM 1461 C C . ALA A 1 176 ? 10.370 3.169 28.214 1.00 61.31 176 ALA A C 1
ATOM 1463 O O . ALA A 1 176 ? 10.728 2.046 27.854 1.00 61.31 176 ALA A O 1
ATOM 1464 N N . ALA A 1 177 ? 9.306 3.369 28.997 1.00 71.81 177 ALA A N 1
ATOM 1465 C CA . ALA A 1 177 ? 8.427 2.285 29.426 1.00 71.81 177 ALA A CA 1
ATOM 1466 C C . ALA A 1 177 ? 7.770 1.613 28.208 1.00 71.81 177 ALA A C 1
ATOM 1468 O O . ALA A 1 177 ? 7.354 2.297 27.270 1.00 71.81 177 ALA A O 1
ATOM 1469 N N . ASP A 1 178 ? 7.634 0.284 28.233 1.00 77.75 178 ASP A N 1
ATOM 1470 C CA . ASP A 1 178 ? 7.062 -0.498 27.128 1.00 77.75 178 ASP A CA 1
ATOM 1471 C C . ASP A 1 178 ? 5.704 0.049 26.650 1.00 77.75 178 ASP A C 1
ATOM 1473 O O . ASP A 1 178 ? 5.397 0.001 25.458 1.00 77.75 178 ASP A O 1
ATOM 1477 N N . GLU A 1 179 ? 4.902 0.618 27.551 1.00 80.12 179 GLU A N 1
ATOM 1478 C CA . GLU A 1 179 ? 3.601 1.222 27.245 1.00 80.12 179 GLU A CA 1
ATOM 1479 C C . GLU A 1 179 ? 3.692 2.407 26.270 1.00 80.12 179 GLU A C 1
ATOM 1481 O O . GLU A 1 179 ? 2.867 2.521 25.361 1.00 80.12 179 GLU A O 1
ATOM 1486 N N . GLU A 1 180 ? 4.718 3.251 26.393 1.00 83.94 180 GLU A N 1
ATOM 1487 C CA . GLU A 1 180 ? 4.909 4.420 25.528 1.00 83.94 180 GLU A CA 1
ATOM 1488 C C . GLU A 1 180 ? 5.253 3.989 24.097 1.00 83.94 180 GLU A C 1
ATOM 1490 O O . GLU A 1 180 ? 4.682 4.490 23.125 1.00 83.94 180 GLU A O 1
ATOM 1495 N N . ILE A 1 181 ? 6.111 2.974 23.956 1.00 85.12 181 ILE A N 1
ATOM 1496 C CA . ILE A 1 181 ? 6.472 2.395 22.655 1.00 85.12 181 ILE A CA 1
ATOM 1497 C C . ILE A 1 181 ? 5.237 1.801 21.966 1.00 85.12 181 ILE A C 1
ATOM 1499 O O . ILE A 1 181 ? 5.048 1.978 20.755 1.00 85.12 181 ILE A O 1
ATOM 1503 N N . HIS A 1 182 ? 4.375 1.117 22.724 1.00 86.00 182 HIS A N 1
ATOM 1504 C CA . HIS A 1 182 ? 3.125 0.575 22.198 1.00 86.00 182 HIS A CA 1
ATOM 1505 C C . HIS A 1 182 ? 2.163 1.681 21.756 1.00 86.00 182 HIS A C 1
ATOM 1507 O O . HIS A 1 182 ? 1.587 1.569 20.675 1.00 86.00 182 HIS A O 1
ATOM 1513 N N . ALA A 1 183 ? 2.021 2.754 22.539 1.00 90.94 183 ALA A N 1
ATOM 1514 C CA . ALA A 1 183 ? 1.160 3.883 22.198 1.00 90.94 183 ALA A CA 1
ATOM 1515 C C . ALA A 1 183 ? 1.623 4.597 20.917 1.00 90.94 183 ALA A C 1
ATOM 1517 O O . ALA A 1 183 ? 0.812 4.848 20.024 1.00 90.94 183 ALA A O 1
ATOM 1518 N N . VAL A 1 184 ? 2.929 4.856 20.784 1.00 90.62 184 VAL A N 1
ATOM 1519 C CA . VAL A 1 184 ? 3.516 5.468 19.579 1.00 90.62 184 VAL A CA 1
ATOM 1520 C C . VAL A 1 184 ? 3.311 4.577 18.353 1.00 90.62 184 VAL A C 1
ATOM 1522 O O . VAL A 1 184 ? 2.872 5.056 17.307 1.00 90.62 184 VAL A O 1
ATOM 1525 N N . THR A 1 185 ? 3.573 3.273 18.483 1.00 91.69 185 THR A N 1
ATOM 1526 C CA . THR A 1 185 ? 3.384 2.310 17.385 1.00 91.69 185 THR A CA 1
ATOM 1527 C C . THR A 1 185 ? 1.920 2.262 16.946 1.00 91.69 185 THR A C 1
ATOM 1529 O O . THR A 1 185 ? 1.633 2.380 15.756 1.00 91.69 185 THR A O 1
ATOM 1532 N N . LEU A 1 186 ? 0.992 2.168 17.905 1.00 94.19 186 LEU A N 1
ATOM 1533 C CA . LEU A 1 186 ? -0.446 2.156 17.644 1.00 94.19 186 LEU A CA 1
ATOM 1534 C C . LEU A 1 186 ? -0.900 3.438 16.937 1.00 94.19 186 LEU A C 1
ATOM 1536 O O . LEU A 1 186 ? -1.663 3.370 15.972 1.00 94.19 186 LEU A O 1
ATOM 1540 N N . GLY A 1 187 ? -0.425 4.601 17.391 1.00 94.94 187 GLY A N 1
ATOM 1541 C CA . GLY A 1 187 ? -0.729 5.890 16.773 1.00 94.94 187 GLY A CA 1
ATOM 1542 C C . GLY A 1 187 ? -0.234 5.975 15.329 1.00 94.94 187 GLY A C 1
ATOM 1543 O O . GLY A 1 187 ? -0.987 6.376 14.444 1.00 94.94 187 GLY A O 1
ATOM 1544 N N . MET A 1 188 ? 0.998 5.536 15.072 1.00 94.62 188 MET A N 1
ATOM 1545 C CA . MET A 1 188 ? 1.597 5.540 13.737 1.00 94.62 188 MET A CA 1
ATOM 1546 C C . MET A 1 188 ? 0.880 4.589 12.770 1.00 94.62 188 MET A C 1
ATOM 1548 O O . MET A 1 188 ? 0.562 4.981 11.648 1.00 94.62 188 MET A O 1
ATOM 1552 N N . GLU A 1 189 ? 0.605 3.350 13.182 1.00 95.94 189 GLU A N 1
ATOM 1553 C CA . GLU A 1 189 ? -0.086 2.377 12.327 1.00 95.94 189 GLU A CA 1
ATOM 1554 C C . GLU A 1 189 ? -1.543 2.798 12.069 1.00 95.94 189 GLU A C 1
ATOM 1556 O O . GLU A 1 189 ? -2.023 2.684 10.941 1.00 95.94 189 GLU A O 1
ATOM 1561 N N . SER A 1 190 ? -2.217 3.392 13.062 1.00 97.62 190 SER A N 1
ATOM 1562 C CA . SER A 1 190 ? -3.552 3.983 12.873 1.00 97.62 190 SER A CA 1
ATOM 1563 C C . SER A 1 190 ? -3.516 5.165 11.900 1.00 97.62 190 SER A C 1
ATOM 1565 O O . SER A 1 190 ? -4.382 5.269 11.035 1.00 97.62 190 SER A O 1
ATOM 1567 N N . ALA A 1 191 ? -2.494 6.025 11.974 1.00 98.06 191 ALA A N 1
ATOM 1568 C CA . ALA A 1 191 ? -2.317 7.133 11.037 1.00 98.06 191 ALA A CA 1
ATOM 1569 C C . ALA A 1 191 ? -2.061 6.646 9.600 1.00 98.06 191 ALA A C 1
ATOM 1571 O O . ALA A 1 191 ? -2.618 7.207 8.659 1.00 98.06 191 ALA A O 1
ATOM 1572 N N . ALA A 1 192 ? -1.284 5.572 9.418 1.00 98.31 192 ALA A N 1
ATOM 1573 C CA . ALA A 1 192 ? -1.111 4.948 8.106 1.00 98.31 192 ALA A CA 1
ATOM 1574 C C . ALA A 1 192 ? -2.455 4.475 7.530 1.00 98.31 192 ALA A C 1
ATOM 1576 O O . ALA A 1 192 ? -2.740 4.713 6.357 1.00 98.31 192 ALA A O 1
ATOM 1577 N N . VAL A 1 193 ? -3.299 3.847 8.357 1.00 98.38 193 VAL A N 1
ATOM 1578 C CA . VAL A 1 193 ? -4.646 3.425 7.950 1.00 98.38 193 VAL A CA 1
ATOM 1579 C C . VAL A 1 193 ? -5.519 4.624 7.573 1.00 98.38 193 VAL A C 1
ATOM 1581 O O . VAL A 1 193 ? -6.173 4.568 6.537 1.00 98.38 193 VAL A O 1
ATOM 1584 N N . GLN A 1 194 ? -5.496 5.715 8.344 1.00 98.25 194 GLN A N 1
ATOM 1585 C CA . GLN A 1 194 ? -6.257 6.932 8.025 1.00 98.25 194 GLN A CA 1
ATOM 1586 C C . GLN A 1 194 ? -5.858 7.527 6.670 1.00 98.25 194 GLN A C 1
ATOM 1588 O O . GLN A 1 194 ? -6.720 7.775 5.832 1.00 98.25 194 GLN A O 1
ATOM 1593 N N . ILE A 1 195 ? -4.555 7.656 6.399 1.00 98.25 195 ILE A N 1
ATOM 1594 C CA . ILE A 1 195 ? -4.067 8.154 5.103 1.00 98.25 195 ILE A CA 1
ATOM 1595 C C . ILE A 1 195 ? -4.541 7.241 3.960 1.00 98.25 195 ILE A C 1
ATOM 1597 O O . ILE A 1 195 ? -4.981 7.714 2.916 1.00 98.25 195 ILE A O 1
ATOM 1601 N N . LEU A 1 196 ? -4.494 5.920 4.143 1.00 98.31 196 LEU A N 1
ATOM 1602 C CA . LEU A 1 196 ? -4.959 4.969 3.129 1.00 98.31 196 LEU A CA 1
ATOM 1603 C C . LEU A 1 196 ? -6.485 5.004 2.919 1.00 98.31 196 LEU A C 1
ATOM 1605 O O . LEU A 1 196 ? -6.956 4.779 1.801 1.00 98.31 196 LEU A O 1
ATOM 1609 N N . LEU A 1 197 ? -7.263 5.304 3.961 1.00 98.06 197 LEU A N 1
ATOM 1610 C CA . LEU A 1 197 ? -8.703 5.548 3.851 1.00 98.06 197 LEU A CA 1
ATOM 1611 C C . LEU A 1 197 ? -8.984 6.826 3.049 1.00 98.06 197 LEU A C 1
ATOM 1613 O O . LEU A 1 197 ? -9.811 6.801 2.139 1.00 98.06 197 LEU A O 1
ATOM 1617 N N . GLU A 1 198 ? -8.247 7.908 3.304 1.00 96.81 198 GLU A N 1
ATOM 1618 C CA . GLU A 1 198 ? -8.330 9.140 2.508 1.00 96.81 198 GLU A CA 1
ATOM 1619 C C . GLU A 1 198 ? -7.968 8.896 1.036 1.00 96.81 198 GLU A C 1
ATOM 1621 O O . GLU A 1 198 ? -8.651 9.387 0.137 1.00 96.81 198 GLU A O 1
ATOM 1626 N N . VAL A 1 199 ? -6.959 8.060 0.764 1.00 96.25 199 VAL A N 1
ATOM 1627 C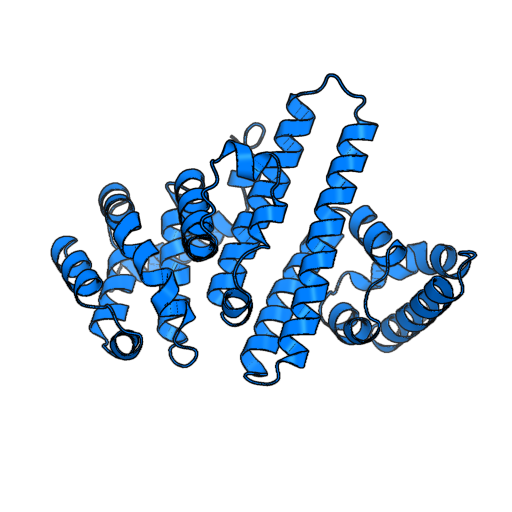 CA . VAL A 1 199 ? -6.630 7.628 -0.603 1.00 96.25 199 VAL A CA 1
ATOM 1628 C C . VAL A 1 199 ? -7.807 6.896 -1.249 1.00 96.25 199 VAL A C 1
ATOM 1630 O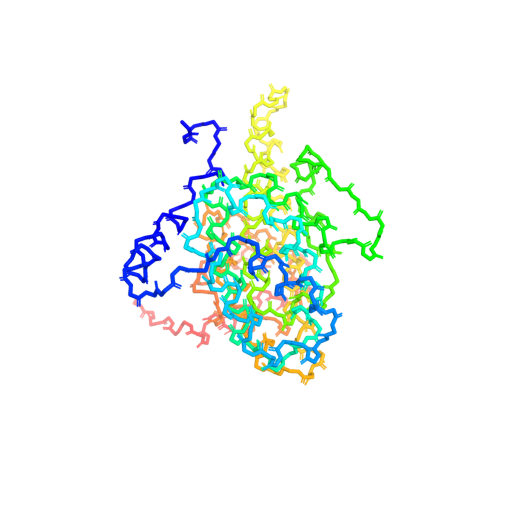 O . VAL A 1 199 ? -8.121 7.174 -2.405 1.00 96.25 199 VAL A O 1
ATOM 1633 N N . CYS A 1 200 ? -8.481 5.988 -0.530 1.00 95.31 200 CYS A N 1
ATOM 1634 C CA . CYS A 1 200 ? -9.656 5.278 -1.050 1.00 95.31 200 CYS A CA 1
ATOM 1635 C C . CYS A 1 200 ? -10.782 6.231 -1.456 1.00 95.31 200 CYS A C 1
ATOM 1637 O O . CYS A 1 200 ? -11.477 5.954 -2.432 1.00 95.31 200 CYS A O 1
ATOM 1639 N N . LEU A 1 201 ? -10.955 7.326 -0.713 1.00 93.94 201 LEU A N 1
ATOM 1640 C CA . LEU A 1 201 ? -11.940 8.357 -1.020 1.00 93.94 201 LEU A CA 1
ATOM 1641 C C . LEU A 1 201 ? -11.528 9.145 -2.265 1.00 93.94 201 LEU A C 1
ATOM 1643 O O . LEU A 1 201 ? -12.303 9.264 -3.210 1.00 93.94 201 LEU A O 1
ATOM 1647 N N . PHE A 1 202 ? -10.278 9.607 -2.296 1.00 93.12 202 PHE A N 1
ATOM 1648 C CA . PHE A 1 202 ? -9.737 10.392 -3.400 1.00 93.12 202 PHE A CA 1
ATOM 1649 C C . PHE A 1 202 ? -9.817 9.657 -4.747 1.00 93.12 202 PHE A C 1
ATOM 1651 O O . PHE A 1 202 ? -10.247 10.236 -5.745 1.00 93.12 202 PHE A O 1
ATOM 1658 N N . VAL A 1 203 ? -9.422 8.378 -4.796 1.00 90.56 203 VAL A N 1
ATOM 1659 C CA . VAL A 1 203 ? -9.439 7.617 -6.060 1.00 90.56 203 VAL A CA 1
ATOM 1660 C C . VAL A 1 203 ? -10.856 7.349 -6.569 1.00 90.56 203 VAL A C 1
ATOM 1662 O O . VAL A 1 203 ? -11.035 7.146 -7.768 1.00 90.56 203 VAL A O 1
ATOM 1665 N N . ASP A 1 204 ? -11.854 7.334 -5.681 1.00 86.81 204 ASP A N 1
ATOM 1666 C CA . ASP A 1 204 ? -13.264 7.178 -6.047 1.00 86.81 204 ASP A CA 1
ATOM 1667 C C . ASP A 1 204 ? -13.838 8.496 -6.597 1.00 86.81 204 ASP A C 1
ATOM 1669 O O . ASP A 1 204 ? -14.555 8.484 -7.596 1.00 86.81 204 ASP A O 1
ATOM 1673 N N . GLU A 1 205 ? -13.458 9.636 -6.008 1.00 87.25 205 GLU A N 1
ATOM 1674 C CA . GLU A 1 205 ? -13.899 10.972 -6.434 1.00 87.25 205 GLU A CA 1
ATOM 1675 C C . GLU A 1 205 ? -13.300 11.426 -7.773 1.00 87.25 205 GLU A C 1
ATOM 1677 O O . GLU A 1 205 ? -13.980 12.113 -8.535 1.00 87.25 205 GLU A O 1
ATOM 1682 N N . ASP A 1 206 ? -12.056 11.046 -8.096 1.00 82.19 206 ASP A N 1
ATOM 1683 C CA . ASP A 1 206 ? -11.411 11.465 -9.353 1.00 82.19 206 ASP A CA 1
ATOM 1684 C C . ASP A 1 206 ? -12.195 11.003 -10.594 1.00 82.19 206 ASP A C 1
ATOM 1686 O O . ASP A 1 206 ? -12.184 11.681 -11.620 1.00 82.19 206 ASP A O 1
ATOM 1690 N N . GLY A 1 207 ? -12.896 9.864 -10.521 1.00 72.81 207 GLY A N 1
ATOM 1691 C CA . GLY A 1 207 ? -13.841 9.401 -11.545 1.00 72.81 207 GLY A CA 1
ATOM 1692 C C . GLY A 1 207 ? -13.245 9.053 -12.919 1.00 72.81 207 GLY A C 1
ATOM 1693 O O . GLY A 1 207 ? -13.946 8.489 -13.759 1.00 72.81 207 GLY A O 1
ATOM 1694 N N . LYS A 1 208 ? -11.957 9.329 -13.176 1.00 73.88 208 LYS A N 1
ATOM 1695 C CA . LYS A 1 208 ? -11.328 9.143 -14.497 1.00 73.88 208 LYS A CA 1
ATOM 1696 C C . LYS A 1 208 ? -11.091 7.679 -14.852 1.00 73.88 208 LYS A C 1
ATOM 1698 O O . LYS A 1 208 ? -11.088 7.337 -16.032 1.00 73.88 208 LYS A O 1
ATOM 1703 N N . ASN A 1 209 ? -10.856 6.814 -13.861 1.00 80.56 209 ASN A N 1
ATOM 1704 C CA . ASN A 1 209 ? -10.633 5.386 -14.090 1.00 80.56 209 ASN A CA 1
ATOM 1705 C C . ASN A 1 209 ? -11.244 4.512 -12.973 1.00 80.56 209 ASN A C 1
ATOM 1707 O O . ASN A 1 209 ? -10.551 4.146 -12.017 1.00 80.56 209 ASN A O 1
ATOM 1711 N N . PRO A 1 210 ? -12.532 4.133 -13.088 1.00 86.50 210 PRO A N 1
ATOM 1712 C CA . PRO A 1 210 ? -13.239 3.408 -12.032 1.00 86.50 210 PRO A CA 1
ATOM 1713 C C . PRO A 1 210 ? -12.681 1.999 -11.787 1.00 86.50 210 PRO A C 1
ATOM 1715 O O . PRO A 1 210 ? -12.751 1.494 -10.665 1.00 86.50 210 PRO A O 1
ATOM 1718 N N . MET A 1 211 ? -12.098 1.356 -12.807 1.00 87.50 211 MET A N 1
ATOM 1719 C CA . MET A 1 211 ? -11.477 0.037 -12.650 1.00 87.50 211 MET A CA 1
ATOM 1720 C C . MET A 1 211 ? -10.203 0.115 -11.807 1.00 87.50 211 MET A C 1
ATOM 1722 O O . MET A 1 211 ? -10.067 -0.646 -10.851 1.00 87.50 211 MET A O 1
ATOM 1726 N N . GLN A 1 212 ? -9.310 1.064 -12.105 1.00 85.88 212 GLN A N 1
ATOM 1727 C CA . GLN A 1 212 ? -8.097 1.281 -11.306 1.00 85.88 212 GLN A CA 1
ATOM 1728 C C . GLN A 1 212 ? -8.444 1.680 -9.868 1.00 85.88 212 GLN A C 1
ATOM 1730 O O . GLN A 1 212 ? -7.892 1.113 -8.930 1.00 85.88 212 GLN A O 1
ATOM 1735 N N . ALA A 1 213 ? -9.425 2.569 -9.681 1.00 89.38 213 ALA A N 1
ATOM 1736 C CA . ALA A 1 213 ? -9.900 2.953 -8.354 1.00 89.38 213 ALA A CA 1
ATOM 1737 C C . ALA A 1 213 ? -10.437 1.753 -7.554 1.00 89.38 213 ALA A C 1
ATOM 1739 O O . ALA A 1 213 ? -10.171 1.618 -6.359 1.00 89.38 213 ALA A O 1
ATOM 1740 N N . ARG A 1 214 ? -11.185 0.845 -8.196 1.00 91.88 214 ARG A N 1
ATOM 1741 C CA . ARG A 1 214 ? -11.672 -0.386 -7.554 1.00 91.88 214 ARG A CA 1
ATOM 1742 C C . ARG A 1 214 ? -10.527 -1.304 -7.131 1.00 91.88 214 ARG A C 1
ATOM 1744 O O . ARG A 1 214 ? -10.569 -1.844 -6.029 1.00 91.88 214 ARG A O 1
ATOM 1751 N N . GLU A 1 215 ? -9.521 -1.483 -7.976 1.00 92.38 215 GLU A N 1
ATOM 1752 C CA . GLU A 1 215 ? -8.372 -2.333 -7.655 1.00 92.38 215 GLU A CA 1
ATOM 1753 C C . GLU A 1 215 ? -7.513 -1.758 -6.535 1.00 92.38 215 GLU A C 1
ATOM 1755 O O . GLU A 1 215 ? -7.189 -2.478 -5.593 1.00 92.38 215 GLU A O 1
ATOM 1760 N N . THR A 1 216 ? -7.207 -0.461 -6.585 1.00 93.38 216 THR A N 1
ATOM 1761 C CA . THR A 1 216 ? -6.488 0.227 -5.509 1.00 93.38 216 THR A CA 1
ATOM 1762 C C . THR A 1 216 ? -7.233 0.088 -4.187 1.00 93.38 216 THR A C 1
ATOM 1764 O O . THR A 1 216 ? -6.632 -0.309 -3.190 1.00 93.38 216 THR A O 1
ATOM 1767 N N . ARG A 1 217 ? -8.557 0.304 -4.172 1.00 95.19 217 ARG A N 1
ATOM 1768 C CA . ARG A 1 217 ? -9.377 0.066 -2.974 1.00 95.19 217 ARG A CA 1
ATOM 1769 C C . ARG A 1 217 ? -9.317 -1.382 -2.510 1.00 95.19 217 ARG A C 1
ATOM 1771 O O . ARG A 1 217 ? -9.215 -1.613 -1.313 1.00 95.19 217 ARG A O 1
ATOM 1778 N N . SER A 1 218 ? -9.346 -2.350 -3.423 1.00 96.38 218 SER A N 1
ATOM 1779 C CA . SER A 1 218 ? -9.233 -3.770 -3.074 1.00 96.38 218 SER A CA 1
ATOM 1780 C C . SER A 1 218 ? -7.891 -4.092 -2.409 1.00 96.38 218 SER A C 1
ATOM 1782 O O . SER A 1 218 ? -7.862 -4.825 -1.420 1.00 96.38 218 SER A O 1
ATOM 1784 N N . LEU A 1 219 ? -6.789 -3.537 -2.921 1.00 97.44 219 LEU A N 1
ATOM 1785 C CA . LEU A 1 219 ? -5.453 -3.698 -2.339 1.00 97.44 219 LEU A CA 1
ATOM 1786 C C . LEU A 1 219 ? -5.368 -3.049 -0.957 1.00 97.44 219 LEU A C 1
ATOM 1788 O O . LEU A 1 219 ? -4.905 -3.681 -0.009 1.00 97.44 219 LEU A O 1
ATOM 1792 N N . ILE A 1 220 ? -5.873 -1.821 -0.824 1.00 98.00 220 ILE A N 1
ATOM 1793 C CA . ILE A 1 220 ? -5.906 -1.109 0.454 1.00 98.00 220 ILE A CA 1
ATOM 1794 C C . ILE A 1 220 ? -6.779 -1.864 1.463 1.00 98.00 220 ILE A C 1
ATOM 1796 O O . ILE A 1 220 ? -6.323 -2.133 2.566 1.00 98.00 220 ILE A O 1
ATOM 1800 N N . CYS A 1 221 ? -7.987 -2.295 1.095 1.00 98.12 221 CYS A N 1
ATOM 1801 C CA . CYS A 1 221 ? -8.856 -3.073 1.982 1.00 98.12 221 CYS A CA 1
ATOM 1802 C C . CYS A 1 221 ? -8.198 -4.389 2.422 1.00 98.12 221 CYS A C 1
ATOM 1804 O O . CYS A 1 221 ? -8.262 -4.750 3.595 1.00 98.12 221 CYS A O 1
ATOM 1806 N N . SER A 1 222 ? -7.500 -5.076 1.514 1.00 97.44 222 SER A N 1
ATOM 1807 C CA . SER A 1 222 ? -6.744 -6.287 1.858 1.00 97.44 222 SER A CA 1
ATOM 1808 C C . SER A 1 222 ? -5.627 -5.989 2.863 1.00 97.44 222 SER A C 1
ATOM 1810 O O . SER A 1 222 ? -5.438 -6.739 3.818 1.00 97.44 222 SER A O 1
ATOM 1812 N N . TYR A 1 223 ? -4.924 -4.866 2.699 1.00 97.81 223 TYR A N 1
ATOM 1813 C CA . TYR A 1 223 ? -3.918 -4.407 3.654 1.00 97.81 223 TYR A CA 1
ATOM 1814 C C . TYR A 1 223 ? -4.533 -4.061 5.022 1.00 97.81 223 TYR A C 1
ATOM 1816 O O . TYR A 1 223 ? -4.059 -4.553 6.043 1.00 97.81 223 TYR A O 1
ATOM 1824 N N . LEU A 1 224 ? -5.624 -3.288 5.053 1.00 98.12 224 LEU A N 1
ATOM 1825 C CA . LEU A 1 224 ? -6.374 -2.958 6.275 1.00 98.12 224 LEU A CA 1
ATOM 1826 C C . LEU A 1 224 ? -6.819 -4.222 7.015 1.00 98.12 224 LEU A C 1
ATOM 1828 O O . LEU A 1 224 ? -6.658 -4.313 8.228 1.00 98.12 224 LEU A O 1
ATOM 1832 N N . HIS A 1 225 ? -7.326 -5.216 6.283 1.00 97.44 225 HIS A N 1
ATOM 1833 C CA . HIS A 1 225 ? -7.721 -6.499 6.851 1.00 97.44 225 HIS A CA 1
ATOM 1834 C C . HIS A 1 225 ? -6.566 -7.181 7.589 1.00 97.44 225 HIS A C 1
ATOM 1836 O O . HIS A 1 225 ? -6.726 -7.563 8.748 1.00 97.44 225 HIS A O 1
ATOM 1842 N N . GLN A 1 226 ? -5.398 -7.276 6.947 1.00 95.75 226 GLN A N 1
ATOM 1843 C CA . GLN A 1 226 ? -4.202 -7.859 7.557 1.00 95.75 226 GLN A CA 1
ATOM 1844 C C . GLN A 1 226 ? -3.760 -7.076 8.801 1.00 95.75 226 GLN A C 1
ATOM 1846 O O . GLN A 1 226 ? -3.430 -7.679 9.820 1.00 95.75 226 GLN A O 1
ATOM 1851 N N . VAL A 1 227 ? -3.788 -5.740 8.742 1.00 96.00 227 VAL A N 1
ATOM 1852 C CA . VAL A 1 227 ? -3.431 -4.869 9.874 1.00 96.00 227 VAL A CA 1
ATOM 1853 C C . VAL A 1 227 ? -4.382 -5.084 11.056 1.00 96.00 227 VAL A C 1
ATOM 1855 O O . VAL A 1 227 ? -3.929 -5.275 12.181 1.00 96.00 227 VAL A O 1
ATOM 1858 N N . TYR A 1 228 ? -5.692 -5.123 10.814 1.00 96.81 228 TYR A N 1
ATOM 1859 C CA . TYR A 1 228 ? -6.690 -5.330 11.866 1.00 96.81 228 TYR A CA 1
ATOM 1860 C C . TYR A 1 228 ? -6.655 -6.735 12.469 1.00 96.81 228 TYR A C 1
ATOM 1862 O O . TYR A 1 228 ? -6.924 -6.888 13.658 1.00 96.81 228 TYR A O 1
ATOM 1870 N N . GLN A 1 229 ? -6.318 -7.754 11.675 1.00 94.06 229 GLN A N 1
ATOM 1871 C CA . GLN A 1 229 ? -6.096 -9.107 12.188 1.00 94.06 229 GLN A CA 1
ATOM 1872 C C . GLN A 1 229 ? -4.836 -9.199 13.049 1.00 94.06 229 GLN A C 1
ATOM 1874 O O . GLN A 1 229 ? -4.824 -9.935 14.033 1.00 94.06 229 GLN A O 1
ATOM 1879 N N . ALA A 1 230 ? -3.781 -8.470 12.681 1.00 92.25 230 ALA A N 1
ATOM 1880 C CA . ALA A 1 230 ? -2.535 -8.463 13.434 1.00 92.25 230 ALA A CA 1
ATOM 1881 C C . ALA A 1 230 ? -2.668 -7.730 14.779 1.00 92.25 230 ALA A C 1
ATOM 1883 O O . ALA A 1 230 ? -2.061 -8.155 15.762 1.00 92.25 230 ALA A O 1
ATOM 1884 N N . ASP A 1 231 ? -3.450 -6.645 14.834 1.00 93.69 231 ASP A N 1
ATOM 1885 C CA . ASP A 1 231 ? -3.702 -5.894 16.065 1.00 93.69 231 ASP A CA 1
ATOM 1886 C C . ASP A 1 231 ? -5.086 -5.215 16.054 1.00 93.69 231 ASP A C 1
ATOM 1888 O O . ASP A 1 231 ? -5.307 -4.169 15.434 1.00 93.69 231 ASP A O 1
ATOM 1892 N N . THR A 1 232 ? -6.030 -5.784 16.807 1.00 94.69 232 THR A N 1
ATOM 1893 C CA . THR A 1 232 ? -7.406 -5.270 16.915 1.00 94.69 232 THR A CA 1
ATOM 1894 C C . THR A 1 232 ? -7.489 -3.909 17.610 1.00 94.69 232 THR A C 1
ATOM 1896 O O . THR A 1 232 ? -8.493 -3.205 17.472 1.00 94.69 232 THR A O 1
ATOM 1899 N N . ARG A 1 233 ? -6.433 -3.468 18.308 1.00 95.62 233 ARG A N 1
ATOM 1900 C CA . ARG A 1 233 ? -6.382 -2.116 18.883 1.00 95.62 233 ARG A CA 1
ATOM 1901 C C . ARG A 1 233 ? -6.318 -1.056 17.792 1.00 95.62 233 ARG A C 1
ATOM 1903 O O . ARG A 1 233 ? -6.888 0.013 17.985 1.00 95.62 233 ARG A O 1
ATOM 1910 N N . ILE A 1 234 ? -5.691 -1.349 16.649 1.00 97.31 234 ILE A N 1
ATOM 1911 C CA . ILE A 1 234 ? -5.670 -0.445 15.488 1.00 97.31 234 ILE A CA 1
ATOM 1912 C C . ILE A 1 234 ? -7.084 -0.312 14.923 1.00 97.31 234 ILE A C 1
ATOM 1914 O O . ILE A 1 234 ? -7.539 0.800 14.665 1.00 97.31 234 ILE A O 1
ATOM 1918 N N . LEU A 1 235 ? -7.812 -1.431 14.800 1.00 97.31 235 LEU A N 1
ATOM 1919 C CA . LEU A 1 235 ? -9.216 -1.425 14.381 1.00 97.31 235 LEU A CA 1
ATOM 1920 C C . LEU A 1 235 ? -10.046 -0.515 15.292 1.00 97.31 235 LEU A C 1
ATOM 1922 O O . LEU A 1 235 ? -10.729 0.385 14.800 1.00 97.31 235 LEU A O 1
ATOM 1926 N N . LYS A 1 236 ? -9.946 -0.712 16.611 1.00 96.69 236 LYS A N 1
ATOM 1927 C CA . LYS A 1 236 ? -10.650 0.109 17.599 1.00 96.69 236 LYS A CA 1
ATOM 1928 C C . LYS A 1 236 ? -10.244 1.582 17.497 1.00 96.69 236 LYS A C 1
ATOM 1930 O O . LYS A 1 236 ? -11.110 2.437 17.354 1.00 96.69 236 LYS A O 1
ATOM 1935 N N . MET A 1 237 ? -8.946 1.884 17.482 1.00 96.75 237 MET A N 1
ATOM 1936 C CA . MET A 1 237 ? -8.422 3.253 17.416 1.00 96.75 237 MET A CA 1
ATOM 1937 C C . MET A 1 237 ? -8.900 4.006 16.168 1.00 96.75 237 MET A C 1
ATOM 1939 O O . MET A 1 237 ? -9.390 5.128 16.281 1.00 96.75 237 MET A O 1
ATOM 1943 N N . VAL A 1 238 ? -8.826 3.388 14.986 1.00 97.88 238 VAL A N 1
ATOM 1944 C CA . VAL A 1 238 ? -9.268 4.004 13.723 1.00 97.88 238 VAL A CA 1
ATOM 1945 C C . VAL A 1 238 ? -10.765 4.325 13.755 1.00 97.88 238 VAL A C 1
ATOM 1947 O O . VAL 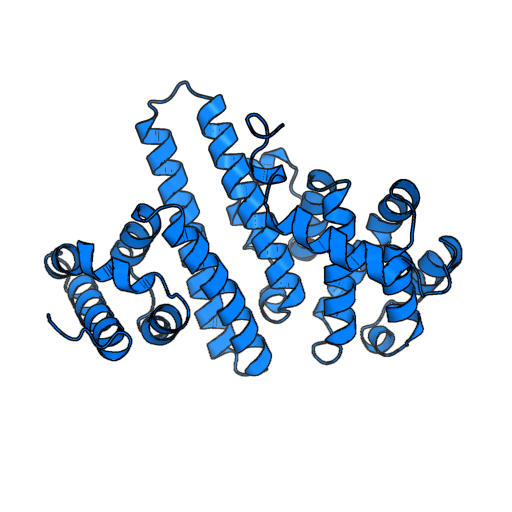A 1 238 ? -11.168 5.408 13.339 1.00 97.88 238 VAL A O 1
ATOM 1950 N N . HIS A 1 239 ? -11.601 3.443 14.307 1.00 97.00 239 HIS A N 1
ATOM 1951 C CA . HIS A 1 239 ? -13.044 3.694 14.411 1.00 97.00 239 HIS A CA 1
ATOM 1952 C C . HIS A 1 239 ? -13.399 4.700 15.515 1.00 97.00 239 HIS A C 1
ATOM 1954 O O . HIS A 1 239 ? -14.359 5.452 15.363 1.00 97.00 239 HIS A O 1
ATOM 1960 N N . TYR A 1 240 ? -12.594 4.787 16.579 1.00 95.12 240 TYR A N 1
ATOM 1961 C CA . TYR A 1 240 ? -12.692 5.853 17.582 1.00 95.12 240 TYR A CA 1
ATOM 1962 C C . TYR A 1 240 ? -12.327 7.211 16.994 1.00 95.12 240 TYR A C 1
ATOM 1964 O O . TYR A 1 240 ? -12.970 8.210 17.309 1.00 95.12 240 TYR A O 1
ATOM 1972 N N . GLN A 1 241 ? -11.330 7.268 16.113 1.00 95.12 241 GLN A N 1
ATOM 1973 C CA . GLN A 1 241 ? -10.987 8.469 15.350 1.00 95.12 241 GLN A CA 1
ATOM 1974 C C . GLN A 1 241 ? -12.067 8.804 14.311 1.00 95.12 241 GLN A C 1
ATOM 1976 O O . GLN A 1 241 ? -12.406 9.977 14.141 1.00 95.12 241 GLN A O 1
ATOM 1981 N N . GLY A 1 242 ? -12.695 7.788 13.723 1.00 95.56 242 GLY A N 1
ATOM 1982 C CA . GLY A 1 242 ? -13.670 7.934 12.649 1.00 95.56 242 GLY A CA 1
ATOM 1983 C C . GLY A 1 242 ? -13.006 8.297 11.320 1.00 95.56 242 GLY A C 1
ATOM 1984 O O . GLY A 1 242 ? -11.814 8.593 11.258 1.00 95.56 242 GLY A O 1
ATOM 1985 N N . TYR A 1 243 ? -13.797 8.247 10.256 1.00 97.12 243 TYR A N 1
ATOM 1986 C CA . TYR A 1 243 ? -13.425 8.620 8.890 1.00 97.12 243 TYR A CA 1
ATOM 1987 C C . TYR A 1 243 ? -14.696 8.986 8.106 1.00 97.12 243 TYR A C 1
ATOM 1989 O O . TYR A 1 243 ? -15.805 8.899 8.644 1.00 97.12 243 TYR A O 1
ATOM 1997 N N . ASP A 1 244 ? -14.555 9.431 6.855 1.00 96.69 244 ASP A N 1
ATOM 1998 C CA . ASP A 1 244 ? -15.692 9.838 6.020 1.00 96.69 244 ASP A CA 1
ATOM 1999 C C . ASP A 1 244 ? -16.726 8.702 5.882 1.00 96.69 244 ASP A C 1
ATOM 2001 O O . ASP A 1 244 ? -16.388 7.579 5.501 1.00 96.69 244 ASP A O 1
ATOM 2005 N N . LEU A 1 245 ? -18.001 8.991 6.175 1.00 96.06 245 LEU A N 1
ATOM 2006 C CA . LEU A 1 245 ? -19.085 7.999 6.162 1.00 96.06 245 LEU A CA 1
ATOM 2007 C C . LEU A 1 245 ? -19.261 7.328 4.794 1.00 96.06 245 LEU A C 1
ATOM 2009 O O . LEU A 1 245 ? -19.714 6.187 4.732 1.00 96.06 245 LEU A O 1
ATOM 2013 N N . ARG A 1 246 ? -18.860 7.992 3.702 1.00 95.25 246 ARG A N 1
ATOM 2014 C CA . ARG A 1 246 ? -18.896 7.434 2.341 1.00 95.25 246 ARG A CA 1
ATOM 2015 C C . ARG A 1 246 ? -17.980 6.222 2.178 1.00 95.25 246 ARG A C 1
ATOM 2017 O O . ARG A 1 246 ? -18.210 5.401 1.294 1.00 95.25 246 ARG A O 1
ATOM 2024 N N . LEU A 1 247 ? -16.973 6.076 3.040 1.00 96.62 247 LEU A N 1
ATOM 2025 C CA . LEU A 1 247 ? -16.079 4.922 3.044 1.00 96.62 247 LEU A CA 1
ATOM 2026 C C . LEU A 1 247 ? -16.646 3.724 3.806 1.00 96.62 247 LEU A C 1
ATOM 2028 O O . LEU A 1 247 ? -16.177 2.615 3.564 1.00 96.62 247 LEU A O 1
ATOM 2032 N N . LEU A 1 248 ? -17.649 3.892 4.678 1.00 96.38 248 LEU A N 1
ATOM 2033 C CA . LEU A 1 248 ? -18.197 2.775 5.461 1.00 96.38 248 LEU A CA 1
ATOM 2034 C C . LEU A 1 248 ? -18.618 1.585 4.583 1.00 96.38 248 LEU A C 1
ATOM 2036 O O . LEU A 1 248 ? -18.149 0.478 4.852 1.00 96.38 248 LEU A O 1
ATOM 2040 N N . PRO A 1 249 ? -19.385 1.762 3.488 1.00 95.31 249 PRO A N 1
ATOM 2041 C CA . PRO A 1 249 ? -19.791 0.626 2.668 1.00 95.31 249 PRO A CA 1
ATOM 2042 C C . PRO A 1 249 ? -18.616 -0.009 1.912 1.00 95.31 249 PRO A C 1
ATOM 2044 O O . PRO A 1 249 ? -18.645 -1.198 1.603 1.00 95.31 249 PRO A O 1
ATOM 2047 N N . VAL A 1 250 ? -17.571 0.767 1.608 1.00 94.44 250 VAL A N 1
ATOM 2048 C CA . VAL A 1 250 ? -16.347 0.265 0.968 1.00 94.44 250 VAL A CA 1
ATOM 2049 C C . VAL A 1 250 ? -15.563 -0.599 1.952 1.00 94.44 250 VAL A C 1
ATOM 2051 O O . VAL A 1 250 ? -15.219 -1.734 1.631 1.00 94.44 250 VAL A O 1
ATOM 2054 N N . VAL A 1 251 ? -15.313 -0.080 3.155 1.00 96.69 251 VAL A N 1
ATOM 2055 C CA . VAL A 1 251 ? -14.501 -0.742 4.180 1.00 96.69 251 VAL A CA 1
ATOM 2056 C C . VAL A 1 251 ? -15.226 -1.969 4.728 1.00 96.69 251 VAL A C 1
ATOM 2058 O O . VAL A 1 251 ? -14.645 -3.046 4.747 1.00 96.69 251 VAL A O 1
ATOM 2061 N N . VAL A 1 252 ? -16.506 -1.861 5.097 1.00 97.00 252 VAL A N 1
ATOM 2062 C CA . VAL A 1 252 ? -17.278 -2.981 5.672 1.00 97.00 252 VAL A CA 1
ATOM 2063 C C . VAL A 1 252 ? -17.367 -4.174 4.715 1.00 97.00 252 VAL A C 1
ATOM 2065 O O . VAL A 1 252 ? -17.240 -5.319 5.152 1.00 97.00 252 VAL A O 1
ATOM 2068 N N . ARG A 1 253 ? -17.541 -3.925 3.410 1.00 95.12 253 ARG A N 1
ATOM 2069 C CA . ARG A 1 253 ? -17.599 -4.987 2.390 1.00 95.12 253 ARG A CA 1
ATOM 2070 C C . ARG A 1 253 ? -16.219 -5.477 1.955 1.00 95.12 253 ARG A C 1
ATOM 2072 O O . ARG A 1 253 ? -16.073 -6.645 1.611 1.00 95.12 253 ARG A O 1
ATOM 2079 N N . GLY A 1 254 ? -15.231 -4.585 1.907 1.00 94.44 254 GLY A N 1
ATOM 2080 C CA . GLY A 1 254 ? -13.883 -4.882 1.426 1.00 94.44 254 GLY A CA 1
ATOM 2081 C C . GLY A 1 254 ? -12.966 -5.507 2.477 1.00 94.44 254 GLY A C 1
ATOM 2082 O O . GLY A 1 254 ? -11.988 -6.155 2.111 1.00 94.44 254 GLY A O 1
ATOM 2083 N N . VAL A 1 255 ? -13.264 -5.324 3.766 1.00 97.44 255 VAL A N 1
ATOM 2084 C CA . VAL A 1 255 ? -12.432 -5.754 4.896 1.00 97.44 255 VAL A CA 1
ATOM 2085 C C . VAL A 1 255 ? -13.189 -6.808 5.723 1.00 97.44 255 VAL A C 1
ATOM 2087 O O . VAL A 1 255 ? -14.021 -6.456 6.561 1.00 97.44 255 VAL A O 1
ATOM 2090 N N . PRO A 1 256 ? -12.902 -8.114 5.550 1.00 94.62 256 PRO A N 1
ATOM 2091 C CA . PRO A 1 256 ? -13.652 -9.185 6.220 1.00 94.62 256 PRO A CA 1
ATOM 2092 C C . PRO A 1 256 ? -13.615 -9.148 7.758 1.00 94.62 256 PRO A C 1
ATOM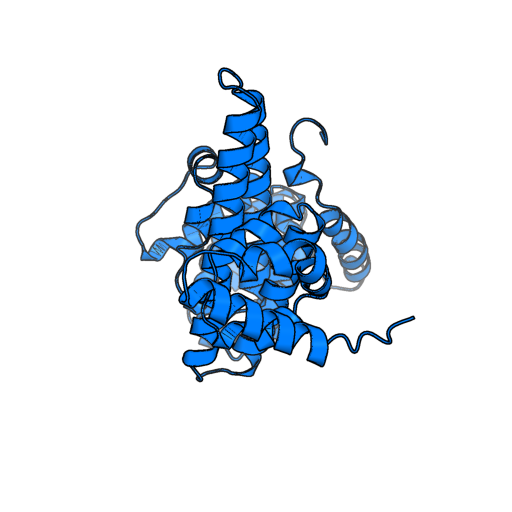 2094 O O . PRO A 1 256 ? -14.523 -9.646 8.419 1.00 94.62 256 PRO A O 1
ATOM 2097 N N . SER A 1 257 ? -12.580 -8.552 8.357 1.00 95.25 257 SER A N 1
ATOM 2098 C CA . SER A 1 257 ? -12.431 -8.421 9.819 1.00 95.25 257 SER A CA 1
ATOM 2099 C C . SER A 1 257 ? -13.291 -7.312 10.437 1.00 95.25 257 SER A C 1
ATOM 2101 O O . SER A 1 257 ? -13.199 -7.066 11.635 1.00 95.25 257 SER A O 1
ATOM 2103 N N . MET A 1 258 ? -14.141 -6.641 9.657 1.00 96.12 258 MET A N 1
ATOM 2104 C CA . MET A 1 258 ? -14.996 -5.558 10.158 1.00 96.12 258 MET A CA 1
ATOM 2105 C C . MET A 1 258 ? -16.090 -6.028 11.118 1.00 96.12 258 MET A C 1
ATOM 2107 O O . MET A 1 258 ? -16.591 -5.229 11.905 1.00 96.12 258 MET A O 1
ATOM 2111 N N . HIS A 1 259 ? -16.425 -7.321 11.118 1.00 93.25 259 HIS A N 1
ATOM 2112 C CA . HIS A 1 259 ? -17.337 -7.894 12.110 1.00 93.25 259 HIS A CA 1
ATOM 2113 C C . HIS A 1 259 ? -16.813 -7.743 13.552 1.00 93.25 259 HIS A C 1
ATOM 2115 O O . HIS A 1 259 ? -17.619 -7.598 14.468 1.00 93.25 259 HIS A O 1
ATOM 2121 N N . CYS A 1 260 ? -15.489 -7.673 13.758 1.00 94.62 260 CYS A N 1
ATOM 2122 C CA . CYS A 1 260 ? -14.884 -7.452 15.077 1.00 94.62 260 CYS A CA 1
ATOM 2123 C C . CYS A 1 260 ? -15.228 -6.076 15.677 1.00 94.62 260 CYS A C 1
ATOM 2125 O O . CYS A 1 260 ? -15.059 -5.862 16.873 1.00 94.62 260 CYS A O 1
ATOM 2127 N N . CYS A 1 261 ? -15.736 -5.123 14.882 1.00 95.56 261 CYS A N 1
ATOM 2128 C CA . CYS A 1 261 ? -16.202 -3.841 15.415 1.00 95.56 261 CYS A CA 1
ATOM 2129 C C . CYS A 1 261 ? -17.397 -3.990 16.366 1.00 95.56 261 CYS A C 1
ATOM 2131 O O . CYS A 1 261 ? -17.609 -3.117 17.207 1.00 95.56 261 CYS A O 1
ATOM 2133 N N . LEU A 1 262 ? -18.167 -5.082 16.266 1.00 94.38 262 LEU A N 1
ATOM 2134 C CA . LEU A 1 262 ? -19.299 -5.348 17.160 1.00 94.38 262 LEU A CA 1
ATOM 2135 C C . LEU A 1 262 ? -18.861 -5.492 18.624 1.00 94.38 262 LEU A C 1
ATOM 2137 O O . LEU A 1 262 ? -19.630 -5.134 19.516 1.00 94.38 262 LEU A O 1
ATOM 2141 N N . ASP A 1 263 ? -17.619 -5.912 18.870 1.00 94.75 263 ASP A N 1
ATOM 2142 C CA . ASP A 1 263 ? -17.079 -6.105 20.218 1.00 94.75 263 ASP A CA 1
ATOM 2143 C C . ASP A 1 263 ? -17.004 -4.786 21.007 1.00 94.75 263 ASP A C 1
ATOM 2145 O O . ASP A 1 263 ? -17.189 -4.776 22.222 1.00 94.75 263 ASP A O 1
ATOM 2149 N N . PHE A 1 264 ? -16.785 -3.655 20.325 1.00 95.19 264 PHE A N 1
ATOM 2150 C CA . PHE A 1 264 ? -16.621 -2.333 20.949 1.00 95.19 264 PHE A CA 1
ATOM 2151 C C . PHE A 1 264 ? -17.630 -1.281 20.460 1.00 95.19 264 PHE A C 1
ATOM 2153 O O . PHE A 1 264 ? -17.545 -0.115 20.848 1.00 95.19 264 PHE A O 1
ATOM 2160 N N . ILE A 1 265 ? -18.609 -1.652 19.627 1.00 94.44 265 ILE A N 1
ATOM 2161 C CA . ILE A 1 265 ? -19.561 -0.691 19.042 1.00 94.44 265 ILE A CA 1
ATOM 2162 C C . ILE A 1 265 ? -20.384 0.050 20.105 1.00 94.44 265 ILE A C 1
ATOM 2164 O O . ILE A 1 265 ? -20.697 1.229 19.950 1.00 94.44 265 ILE A O 1
ATOM 2168 N N . HIS A 1 266 ? -20.698 -0.627 21.211 1.00 93.00 266 HIS A N 1
ATOM 2169 C CA . HIS A 1 266 ? -21.429 -0.055 22.338 1.00 93.00 266 HIS A CA 1
ATOM 2170 C C . HIS A 1 266 ? -20.637 1.061 23.029 1.00 93.00 266 HIS A C 1
ATOM 2172 O O . HIS A 1 266 ? -21.211 2.082 23.400 1.00 93.00 266 HIS A O 1
ATOM 2178 N N . GLU A 1 267 ? -19.317 0.909 23.144 1.00 95.38 267 GLU A N 1
ATOM 2179 C CA . GLU A 1 267 ? -18.442 1.952 23.674 1.00 95.38 267 GLU A CA 1
ATOM 2180 C C . GLU A 1 267 ? -18.463 3.191 22.767 1.00 95.38 267 GLU A C 1
ATOM 2182 O O . GLU A 1 267 ? -18.547 4.317 23.255 1.00 95.38 267 GLU A O 1
ATOM 2187 N N . LEU A 1 268 ? -18.467 2.980 21.445 1.00 91.81 268 LEU A N 1
ATOM 2188 C CA . LEU A 1 268 ? -18.505 4.044 20.440 1.00 91.81 268 LEU A CA 1
ATOM 2189 C C . LEU A 1 268 ? -19.833 4.828 20.471 1.00 91.81 268 LEU A C 1
ATOM 2191 O O . LEU A 1 268 ? -19.838 6.053 20.358 1.00 91.81 268 LEU A O 1
ATOM 2195 N N . MET A 1 269 ? -20.957 4.134 20.683 1.00 91.12 269 MET A N 1
ATOM 2196 C CA . MET A 1 269 ? -22.282 4.752 20.850 1.00 91.12 269 MET A CA 1
ATOM 2197 C C . MET A 1 269 ? -22.416 5.547 22.155 1.00 91.12 269 MET A C 1
ATOM 2199 O O . MET A 1 269 ? -23.195 6.493 22.216 1.00 91.12 269 MET A O 1
ATOM 2203 N N . ASN A 1 270 ? -21.650 5.192 23.187 1.00 93.00 270 ASN A N 1
ATOM 2204 C CA . ASN A 1 270 ? -21.677 5.871 24.482 1.00 93.00 270 ASN A CA 1
ATOM 2205 C C . ASN A 1 270 ? -20.702 7.059 24.565 1.00 93.00 270 ASN A C 1
ATOM 2207 O O . ASN A 1 270 ? -20.591 7.691 25.616 1.00 93.00 270 ASN A O 1
ATOM 2211 N N . MET A 1 271 ? -19.998 7.394 23.478 1.00 90.19 271 MET A N 1
ATOM 2212 C CA . MET A 1 271 ? -19.155 8.591 23.427 1.00 90.19 271 MET A CA 1
ATOM 2213 C C . MET A 1 271 ? -20.011 9.862 23.523 1.00 90.19 271 MET A C 1
ATOM 2215 O O . MET A 1 271 ? -21.078 9.942 22.921 1.00 90.19 271 MET A O 1
ATOM 2219 N N . GLY A 1 272 ? -19.529 10.886 24.236 1.00 87.38 272 GLY A N 1
ATOM 2220 C CA . GLY A 1 272 ? -20.271 12.140 24.455 1.00 87.38 272 GLY A CA 1
ATOM 2221 C C . GLY A 1 272 ? -20.449 13.030 23.214 1.00 87.38 272 GLY A C 1
ATOM 2222 O O . GLY A 1 272 ? -21.154 14.034 23.270 1.00 87.38 272 GLY A O 1
ATOM 2223 N N . GLU A 1 273 ? -19.822 12.685 22.088 1.00 93.12 273 GLU A N 1
ATOM 2224 C CA . GLU A 1 273 ? -19.862 13.461 20.848 1.00 93.12 273 GLU A CA 1
ATOM 2225 C C . GLU A 1 273 ? -20.884 12.898 19.848 1.00 93.12 273 GLU A C 1
ATOM 2227 O O . GLU A 1 273 ? -20.720 11.790 19.336 1.00 93.12 273 GLU A O 1
ATOM 2232 N N . ILE A 1 274 ? -21.874 13.710 19.452 1.00 91.81 274 ILE A N 1
ATOM 2233 C CA . ILE A 1 274 ? -22.937 13.321 18.497 1.00 91.81 274 ILE A CA 1
ATOM 2234 C C . ILE A 1 274 ? -22.365 12.784 17.175 1.00 91.81 274 ILE A C 1
ATOM 2236 O O . ILE A 1 274 ? -22.898 11.836 16.598 1.00 91.81 274 ILE A O 1
ATOM 2240 N N . LYS A 1 275 ? -21.256 13.357 16.686 1.00 92.50 275 LYS A N 1
ATOM 2241 C CA . LYS A 1 275 ? -20.604 12.894 15.449 1.00 92.50 275 LYS A CA 1
ATOM 2242 C C . LYS A 1 275 ? -20.104 11.450 15.568 1.00 92.50 275 LYS A C 1
ATOM 2244 O O . LYS A 1 275 ? -20.257 10.681 14.623 1.00 92.50 275 LYS A O 1
ATOM 2249 N N . LYS A 1 276 ? -19.554 11.071 16.726 1.00 92.56 276 LYS A N 1
ATOM 2250 C CA . LYS A 1 276 ? -19.069 9.708 17.000 1.00 92.56 276 LYS A CA 1
ATOM 2251 C C . LYS A 1 276 ? -20.224 8.728 17.140 1.00 92.56 276 LYS A C 1
ATOM 2253 O O . LYS A 1 276 ? -20.176 7.653 16.554 1.00 92.56 276 LYS A O 1
ATOM 2258 N N . GLN A 1 277 ? -21.294 9.143 17.815 1.00 93.94 277 GLN A N 1
ATOM 2259 C CA . GLN A 1 277 ? -22.525 8.358 17.919 1.00 93.94 277 GLN A CA 1
ATOM 2260 C C . GLN A 1 277 ? -23.147 8.107 16.540 1.00 93.94 277 GLN A C 1
ATOM 2262 O O . GLN A 1 277 ? -23.502 6.978 16.215 1.00 93.94 277 GLN A O 1
ATOM 2267 N N . THR A 1 278 ? -23.212 9.141 15.694 1.00 95.12 278 THR A N 1
ATOM 2268 C CA . THR A 1 278 ? -23.715 9.030 14.315 1.00 95.12 278 THR A CA 1
ATOM 2269 C C . THR A 1 278 ? -22.867 8.051 13.506 1.00 95.12 278 THR A C 1
ATOM 2271 O O . THR A 1 278 ? -23.407 7.143 12.881 1.00 95.12 278 THR A O 1
ATOM 2274 N N . PHE A 1 279 ? -21.537 8.180 13.569 1.00 97.00 279 PHE A N 1
ATOM 2275 C CA . PHE A 1 279 ? -20.617 7.244 12.923 1.00 97.00 279 PHE A CA 1
ATOM 2276 C C . PHE A 1 279 ? -20.818 5.803 13.417 1.00 97.00 279 PHE A C 1
ATOM 2278 O O . PHE A 1 279 ? -20.903 4.893 12.597 1.00 97.00 279 PHE A O 1
ATOM 2285 N N . ALA A 1 280 ? -20.961 5.593 14.730 1.00 96.56 280 ALA A N 1
ATOM 2286 C CA . ALA A 1 280 ? -21.201 4.278 15.322 1.00 96.56 280 ALA A CA 1
ATOM 2287 C C . ALA A 1 280 ? -22.512 3.646 14.835 1.00 96.56 280 ALA A C 1
ATOM 2289 O O . ALA A 1 280 ? -22.533 2.470 14.478 1.00 96.56 280 ALA A O 1
ATOM 2290 N N . ILE A 1 281 ? -23.593 4.426 14.768 1.00 95.88 281 ILE A N 1
ATOM 2291 C CA . ILE A 1 281 ? -24.891 3.956 14.271 1.00 95.88 281 ILE A CA 1
ATOM 2292 C C . ILE A 1 281 ? -24.788 3.565 12.793 1.00 95.88 281 ILE A C 1
ATOM 2294 O O . ILE A 1 281 ? -25.241 2.485 12.416 1.00 95.88 281 ILE A O 1
ATOM 2298 N N . CYS A 1 282 ? -24.158 4.400 11.960 1.00 96.94 282 CYS A N 1
ATOM 2299 C CA . CYS A 1 282 ? -23.950 4.090 10.544 1.00 96.94 282 CYS A CA 1
ATOM 2300 C C . CYS A 1 282 ? -23.076 2.842 10.353 1.00 96.94 282 CYS A C 1
ATOM 2302 O O . CYS A 1 282 ? -23.406 1.980 9.541 1.00 96.94 282 CYS A O 1
ATOM 2304 N N . LEU A 1 283 ? -21.996 2.710 11.125 1.00 97.06 283 LEU A N 1
ATOM 2305 C CA . LEU A 1 283 ? -21.123 1.538 11.101 1.00 97.06 283 LEU A CA 1
ATOM 2306 C C . LEU A 1 283 ? -21.887 0.263 11.480 1.00 97.06 283 LEU A C 1
ATOM 2308 O O . LEU A 1 283 ? -21.772 -0.748 10.791 1.00 97.06 283 LEU A O 1
ATOM 2312 N N . LEU A 1 284 ? -22.691 0.310 12.546 1.00 95.94 284 LEU A N 1
ATOM 2313 C CA . LEU A 1 284 ? -23.515 -0.818 12.973 1.00 95.94 284 LEU A CA 1
ATOM 2314 C C . LEU A 1 284 ? -24.536 -1.210 11.898 1.00 95.94 284 LEU A C 1
ATOM 2316 O O . LEU A 1 284 ? -24.715 -2.399 11.628 1.00 95.94 284 LEU A O 1
ATOM 2320 N N . ALA A 1 285 ? -25.184 -0.229 11.268 1.00 95.38 285 ALA A N 1
ATOM 2321 C CA . ALA A 1 285 ? -26.134 -0.469 10.186 1.00 95.38 285 ALA A CA 1
ATOM 2322 C C . ALA A 1 285 ? -25.468 -1.179 8.994 1.00 95.38 285 ALA A C 1
ATOM 2324 O O . ALA A 1 285 ? -25.980 -2.191 8.522 1.00 95.38 285 ALA A O 1
ATOM 2325 N N . GLU A 1 286 ? -24.292 -0.719 8.561 1.00 96.06 286 GLU A N 1
ATOM 2326 C CA . GLU A 1 286 ? -23.546 -1.356 7.467 1.00 96.06 286 GLU A CA 1
ATOM 2327 C C . GLU A 1 286 ? -23.068 -2.771 7.834 1.00 96.06 286 GLU A C 1
ATOM 2329 O O . GLU A 1 286 ? -23.211 -3.697 7.036 1.00 96.06 286 GLU A O 1
ATOM 2334 N N . ILE A 1 287 ? -22.541 -2.980 9.049 1.00 94.81 287 ILE A N 1
ATOM 2335 C CA . ILE A 1 287 ? -22.090 -4.310 9.496 1.00 94.81 287 ILE A CA 1
ATOM 2336 C C . ILE A 1 287 ? -23.266 -5.285 9.564 1.00 94.81 287 ILE A C 1
ATOM 2338 O O . ILE A 1 287 ? -23.153 -6.404 9.076 1.00 94.81 287 ILE A O 1
ATOM 2342 N N . THR A 1 288 ? -24.395 -4.882 10.145 1.00 92.88 288 THR A N 1
ATOM 2343 C CA . THR A 1 288 ? -25.573 -5.759 10.273 1.00 92.88 288 THR A CA 1
ATOM 2344 C C . THR A 1 288 ? -26.226 -6.069 8.928 1.00 92.88 288 THR A C 1
ATOM 2346 O O . THR A 1 288 ? -26.750 -7.168 8.751 1.00 92.88 288 THR A O 1
ATOM 2349 N N . ALA A 1 289 ? -26.156 -5.145 7.964 1.00 92.38 289 ALA A N 1
ATOM 2350 C CA . ALA A 1 289 ? -26.591 -5.392 6.594 1.00 92.38 289 ALA A CA 1
ATOM 2351 C C . ALA A 1 289 ? -25.666 -6.375 5.854 1.00 92.38 289 ALA A C 1
ATOM 2353 O O . ALA A 1 289 ? -26.149 -7.229 5.113 1.00 92.38 289 ALA A O 1
ATOM 2354 N N . GLN A 1 290 ? -24.347 -6.268 6.051 1.00 91.06 290 GLN A N 1
ATOM 2355 C CA . GLN A 1 290 ? -23.354 -7.100 5.364 1.00 91.06 290 GLN A CA 1
ATOM 2356 C C . GLN A 1 290 ? -23.223 -8.503 5.970 1.00 91.06 290 GLN A C 1
ATOM 2358 O O . GLN A 1 290 ? -23.143 -9.499 5.251 1.00 91.06 290 GLN A O 1
ATOM 2363 N N . TYR A 1 291 ? -23.171 -8.581 7.294 1.00 85.06 291 TYR A N 1
ATOM 2364 C CA . TYR A 1 291 ? -23.090 -9.812 8.062 1.00 85.06 291 TYR A CA 1
ATOM 2365 C C . TYR A 1 291 ? -24.465 -10.006 8.679 1.00 85.06 291 TYR A C 1
ATOM 2367 O O . TYR A 1 291 ? -24.706 -9.581 9.807 1.00 85.06 291 TYR A O 1
ATOM 2375 N N . SER A 1 292 ? -25.395 -10.593 7.925 1.00 67.88 292 SER A N 1
ATOM 2376 C CA . SER A 1 292 ? -26.694 -10.996 8.458 1.00 67.88 292 SER A CA 1
ATOM 2377 C C . SER A 1 292 ? -26.458 -11.963 9.619 1.00 67.88 292 SER A C 1
ATOM 2379 O O . SER A 1 292 ? -26.290 -13.166 9.415 1.00 67.88 292 SER A O 1
ATOM 2381 N N . LEU A 1 293 ? -26.374 -11.425 10.836 1.00 59.16 293 LEU A N 1
ATOM 2382 C CA . LEU A 1 293 ? -26.223 -12.186 12.061 1.00 59.16 293 LEU A CA 1
ATOM 2383 C C . LEU A 1 293 ? -27.525 -12.959 12.237 1.00 59.16 293 LEU A C 1
ATOM 2385 O O . LEU A 1 293 ? -28.507 -12.439 12.768 1.00 59.16 293 LEU A O 1
ATOM 2389 N N . THR A 1 294 ? -27.554 -14.206 11.775 1.00 44.53 294 THR A N 1
ATOM 2390 C CA . THR A 1 294 ? -28.502 -15.179 12.302 1.00 44.53 294 THR A CA 1
ATOM 2391 C C . THR A 1 294 ? -28.210 -15.278 13.792 1.00 44.53 294 THR A C 1
ATOM 2393 O O . THR A 1 294 ? -27.232 -15.907 14.192 1.00 44.53 294 THR A O 1
ATOM 2396 N N . ARG A 1 295 ? -29.010 -14.576 14.602 1.00 41.84 295 ARG A N 1
ATOM 2397 C CA . ARG A 1 295 ? -29.063 -14.766 16.050 1.00 41.84 295 ARG A CA 1
ATOM 2398 C C . ARG A 1 295 ? -29.333 -16.253 16.298 1.00 41.84 295 ARG A C 1
ATOM 2400 O O . ARG A 1 295 ? -30.412 -16.728 15.949 1.00 41.84 295 ARG A O 1
ATOM 2407 N N . GLY A 1 296 ? -28.331 -16.962 16.813 1.00 34.84 296 GLY A N 1
ATOM 2408 C CA . GLY A 1 296 ? -28.542 -18.163 17.618 1.00 34.84 296 GLY A CA 1
ATOM 2409 C C . GLY A 1 296 ? -28.930 -17.751 19.027 1.00 34.84 296 GLY A C 1
ATOM 2410 O O . GLY A 1 296 ? -28.404 -16.706 19.478 1.00 34.84 296 GLY A O 1
#

Radius of gyration: 21.19 Å; chains: 1; bounding box: 54×40×58 Å